Protein AF-A0A2E4V1P2-F1 (afdb_monomer)

Mean predicted aligned error: 7.77 Å

Solvent-accessible surface area (backbone atoms only — not comparable to full-atom values): 15018 Å² total; per-residue (Å²): 133,86,77,55,67,61,60,56,52,33,50,53,42,45,64,68,36,49,65,57,50,52,52,39,50,56,30,45,60,60,50,60,50,52,60,57,52,44,68,73,32,92,64,40,56,97,52,36,80,78,37,34,40,15,57,32,54,51,29,29,57,75,71,28,69,42,69,49,35,39,32,43,46,100,68,52,31,36,38,36,33,32,27,35,79,88,67,48,81,47,57,26,31,36,39,70,86,62,26,43,77,76,43,68,71,74,75,77,53,70,65,60,52,49,40,49,35,41,50,54,10,69,70,48,56,71,62,22,32,50,50,50,20,51,43,20,44,43,49,34,53,32,52,53,38,48,51,53,52,51,22,62,73,48,76,32,73,93,34,60,82,54,88,79,76,85,81,46,74,68,62,39,52,51,53,52,51,49,61,74,42,39,65,59,48,46,54,52,14,48,49,42,28,50,56,34,37,42,74,72,60,79,42,80,84,75,75,82,79,80,79,86,77,63,78,90,72,68,65,70,72,63,71,51,60,72,59,66,18,66,59,32,62,72,37,36,47,69,48,41,42,33,37,38,46,46,90,54,96,48,90,90,32,40,28,39,34,34,35,86,89,49,72,47,54,28,42,69,33,52,40,52,111

pLDDT: mean 88.68, std 8.91, range [42.56, 97.81]

Foldseek 3Di:
DPDPPLVVLLVVLCVLLVVLVVLLVVLVVVLVVVLVVLQPDPQAAPCLVPFFLLQLVVLLVVFAVFWFKWFQDPSRWTWTFGQGPVRDTAIATAHRRRRDGPGGPDDDDPVNVVSVCCNCAVVPPPVRVVVQLVSLLSLLVSLVSLQVVLCVVLVHPVCSPPDDDCDDDVVSCCSVVSSVCSVVSNVRSVVSNVVSCCVVPVDPPDDPPPDDDDLVPQDQPPFDDPSPQPVRRPHGSVFWRMWGAFPDPDQPTWIWTDGPVDIDTAGNGHRHD

Secondary structure (DSSP, 8-state):
----HHHHHHHHHHHHHHHHHHHHHHHHHHHTHHHHHHHTSTT--TTTTT-BHHHHHHHHHTT-SEEEEEEE-TTS-EEEEEE-TTS-EEEEEEPTTT--EEEE-PPPPHHHHHHHHHHHHTT-HHHHHHHHHHHHHHHHHHHHHHHHHHHHHTTSGGGTTSPPP-S-HHHHHHHHHHHHTHHHHHHHHHHHHHHHHHHTTSS--S--------GGG----S---GGG-HHHHH-BGGGEEEEEPPSSSSTT-EEEEEETTEEEEEETTT---

Radius of gyration: 26.2 Å; Cα contacts (8 Å, |Δi|>4): 376; chains: 1; bounding box: 70×36×75 Å

Structure (mmCIF, N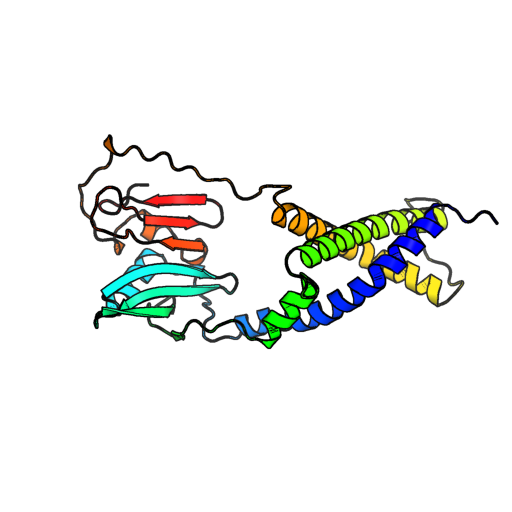/CA/C/O backbone):
data_AF-A0A2E4V1P2-F1
#
_entry.id   AF-A0A2E4V1P2-F1
#
loop_
_atom_site.group_PDB
_atom_site.id
_atom_site.type_symbol
_atom_site.label_atom_id
_atom_site.label_alt_id
_atom_site.label_comp_id
_atom_site.label_asym_id
_atom_site.label_entity_id
_atom_site.label_seq_id
_atom_site.pdbx_PDB_ins_code
_atom_site.Cartn_x
_atom_site.Cartn_y
_atom_site.Cartn_z
_atom_site.occupancy
_atom_site.B_iso_or_equiv
_atom_site.auth_seq_id
_atom_site.auth_comp_id
_atom_site.auth_asym_id
_atom_site.auth_atom_id
_atom_site.pdbx_PDB_model_num
ATOM 1 N N . MET A 1 1 ? 24.385 9.807 -40.499 1.00 42.56 1 MET A N 1
ATOM 2 C CA . MET A 1 1 ? 23.585 8.785 -39.784 1.00 42.56 1 MET A CA 1
ATOM 3 C C . MET A 1 1 ? 22.350 9.455 -39.206 1.00 42.56 1 MET A C 1
ATOM 5 O O . MET A 1 1 ? 22.491 10.238 -38.278 1.00 42.56 1 MET A O 1
ATOM 9 N N . VAL A 1 2 ? 21.158 9.200 -39.749 1.00 47.09 2 VAL A N 1
ATOM 10 C CA . VAL A 1 2 ? 19.923 9.710 -39.134 1.00 47.09 2 VAL A CA 1
ATOM 11 C C . VAL A 1 2 ? 19.640 8.835 -37.915 1.00 47.09 2 VAL A C 1
ATOM 13 O O . VAL A 1 2 ? 19.305 7.657 -38.045 1.00 47.09 2 VAL A O 1
ATOM 16 N N . LEU A 1 3 ? 19.878 9.366 -36.717 1.00 56.59 3 LEU A N 1
ATOM 17 C CA . LEU A 1 3 ? 19.525 8.694 -35.469 1.00 56.59 3 LEU A CA 1
ATOM 18 C C . LEU A 1 3 ? 18.019 8.394 -35.498 1.00 56.59 3 LEU A C 1
ATOM 20 O O . LEU A 1 3 ? 17.202 9.301 -35.606 1.00 56.59 3 LEU A O 1
ATOM 24 N N . SER A 1 4 ? 17.651 7.110 -35.437 1.00 80.44 4 SER A N 1
ATOM 25 C CA . SER A 1 4 ? 16.246 6.688 -35.378 1.00 80.44 4 SER A CA 1
ATOM 26 C C . SER A 1 4 ? 15.549 7.405 -34.222 1.00 80.44 4 SER A C 1
ATOM 28 O O . SER A 1 4 ? 16.031 7.317 -33.092 1.00 80.44 4 SER A O 1
ATOM 30 N N . ILE A 1 5 ? 14.395 8.025 -34.484 1.00 87.81 5 ILE A N 1
ATOM 31 C CA . ILE A 1 5 ? 13.597 8.788 -33.507 1.00 87.81 5 ILE A CA 1
ATOM 32 C C . ILE A 1 5 ? 13.428 8.048 -32.167 1.00 87.81 5 ILE A C 1
ATOM 34 O O . ILE A 1 5 ? 13.598 8.623 -31.100 1.00 87.81 5 ILE A O 1
ATOM 38 N N . TRP A 1 6 ? 13.267 6.722 -32.224 1.00 88.88 6 TRP A N 1
ATOM 39 C CA . TRP A 1 6 ? 13.190 5.827 -31.067 1.00 88.88 6 TRP A CA 1
ATOM 40 C C . TRP A 1 6 ? 14.400 5.877 -30.125 1.00 88.88 6 TRP A C 1
ATOM 42 O O . TRP A 1 6 ? 14.217 5.791 -28.917 1.00 88.88 6 TRP A O 1
ATOM 52 N N . ARG A 1 7 ? 15.628 6.020 -30.645 1.00 90.25 7 ARG A N 1
ATOM 53 C CA . ARG A 1 7 ? 16.842 6.126 -29.814 1.00 90.25 7 ARG A CA 1
ATOM 54 C C . ARG A 1 7 ? 16.875 7.457 -29.072 1.00 90.25 7 ARG A C 1
ATOM 56 O O . ARG A 1 7 ? 17.248 7.476 -27.908 1.00 90.25 7 ARG A O 1
ATOM 63 N N . TYR A 1 8 ? 16.462 8.539 -29.730 1.00 92.25 8 TYR A N 1
ATOM 64 C CA . TYR A 1 8 ? 16.414 9.865 -29.119 1.00 92.25 8 TYR A CA 1
ATOM 65 C C . TYR A 1 8 ? 15.324 9.944 -28.045 1.00 92.25 8 TYR A C 1
ATOM 67 O O . TYR A 1 8 ? 15.602 10.353 -26.921 1.00 92.25 8 TYR A O 1
ATOM 75 N N . CYS A 1 9 ? 14.120 9.444 -28.346 1.00 93.44 9 CYS A N 1
ATOM 76 C CA . CYS A 1 9 ? 13.045 9.332 -27.362 1.00 93.44 9 CYS A CA 1
ATOM 77 C C . CYS A 1 9 ? 13.474 8.484 -26.159 1.00 93.44 9 CYS A C 1
ATOM 79 O O . CYS A 1 9 ? 13.337 8.933 -25.027 1.00 93.44 9 CYS A O 1
ATOM 81 N N . HIS A 1 10 ? 14.040 7.294 -26.389 1.00 95.06 10 HIS A N 1
ATOM 82 C CA . HIS A 1 10 ? 14.506 6.432 -25.302 1.00 95.06 10 HIS A CA 1
ATOM 83 C C . HIS A 1 10 ? 15.567 7.125 -24.438 1.00 95.06 10 HIS A C 1
ATOM 85 O O . HIS A 1 10 ? 15.479 7.086 -23.216 1.00 95.06 10 HIS A O 1
ATOM 91 N N . LEU A 1 11 ? 16.528 7.816 -25.059 1.00 94.81 11 LEU A N 1
ATOM 92 C CA . LEU A 1 11 ? 17.568 8.554 -24.345 1.00 94.81 11 LEU A CA 1
ATOM 93 C C . LEU A 1 11 ? 16.990 9.683 -23.481 1.00 94.81 11 LEU A C 1
ATOM 95 O O . LEU A 1 11 ? 17.366 9.798 -22.319 1.00 94.81 11 LEU A O 1
ATOM 99 N N . ILE A 1 12 ? 16.064 10.491 -24.007 1.00 94.69 12 ILE A N 1
ATOM 100 C CA . ILE A 1 12 ? 15.433 11.574 -23.234 1.00 94.69 12 ILE A CA 1
ATOM 101 C C . ILE A 1 12 ? 14.631 11.011 -22.062 1.00 94.69 12 ILE A C 1
ATOM 103 O O . ILE A 1 12 ? 14.755 11.498 -20.937 1.00 94.69 12 ILE A O 1
ATOM 107 N N . LEU A 1 13 ? 13.824 9.976 -22.303 1.00 95.62 13 LEU A N 1
ATOM 108 C CA . LEU A 1 13 ? 13.039 9.327 -21.251 1.00 95.62 13 LEU A CA 1
ATOM 109 C C . LEU A 1 13 ? 13.962 8.730 -20.174 1.00 95.62 13 LEU A C 1
ATOM 111 O O . LEU A 1 13 ? 13.673 8.831 -18.982 1.00 95.62 13 LEU A O 1
ATOM 115 N N . ALA A 1 14 ? 15.105 8.162 -20.570 1.00 95.25 14 ALA A N 1
ATOM 116 C CA . ALA A 1 14 ? 16.086 7.604 -19.643 1.00 95.25 14 ALA A CA 1
ATOM 117 C C . ALA A 1 14 ? 16.767 8.695 -18.810 1.00 95.25 14 ALA A C 1
ATOM 119 O O . ALA A 1 14 ? 16.863 8.565 -17.594 1.00 95.25 14 ALA A O 1
ATOM 120 N N . LEU A 1 15 ? 17.208 9.785 -19.444 1.00 93.56 15 LEU A N 1
ATOM 121 C CA . LEU A 1 15 ? 17.860 10.902 -18.756 1.00 93.56 15 LEU A CA 1
ATOM 122 C C . LEU A 1 15 ? 16.914 11.595 -17.775 1.00 93.56 15 LEU A C 1
ATOM 124 O O . LEU A 1 15 ? 17.319 11.942 -16.671 1.00 93.56 15 LEU A O 1
ATOM 128 N N . THR A 1 16 ? 15.649 11.768 -18.160 1.00 91.81 16 THR A N 1
ATOM 129 C CA . THR A 1 16 ? 14.643 12.393 -17.292 1.00 91.81 16 THR A CA 1
ATOM 130 C C . THR A 1 16 ? 14.257 11.509 -16.111 1.00 91.81 16 THR A C 1
ATOM 132 O O . THR A 1 16 ? 14.059 12.029 -15.018 1.00 91.81 16 THR A O 1
ATOM 135 N N . SER A 1 17 ? 14.171 10.187 -16.286 1.00 92.81 17 SER A N 1
ATOM 136 C CA . SER A 1 17 ? 13.763 9.276 -15.205 1.00 92.81 17 SER A CA 1
ATOM 137 C C . SER A 1 17 ? 14.907 8.801 -14.304 1.00 92.81 17 SER A C 1
ATOM 139 O O . SER A 1 17 ? 14.654 8.531 -13.131 1.00 92.81 17 SER A O 1
ATOM 141 N N . SER A 1 18 ? 16.153 8.726 -14.785 1.00 93.81 18 SER A N 1
ATOM 142 C CA . SER A 1 18 ? 17.279 8.130 -14.040 1.00 93.81 18 SER A CA 1
ATOM 143 C C . SER A 1 18 ? 17.521 8.771 -12.672 1.00 93.81 18 SER A C 1
ATOM 145 O O . SER A 1 18 ? 17.700 8.057 -11.687 1.00 93.81 18 SER A O 1
ATOM 147 N N . PHE A 1 19 ? 17.456 10.101 -12.583 1.00 93.06 19 PHE A N 1
ATOM 148 C CA . PHE A 1 19 ? 17.627 10.827 -11.323 1.00 93.06 19 PHE A CA 1
ATOM 149 C C . PHE A 1 19 ? 16.586 10.407 -10.277 1.00 93.06 19 PHE A C 1
ATOM 151 O O . PHE A 1 19 ? 16.920 10.068 -9.141 1.00 93.06 19 PHE A O 1
ATOM 158 N N . PHE A 1 20 ? 15.315 10.364 -10.676 1.00 95.06 20 PHE A N 1
ATOM 159 C CA . PHE A 1 20 ? 14.229 9.971 -9.785 1.00 95.06 20 PHE A CA 1
ATOM 160 C C . PHE A 1 20 ? 14.277 8.483 -9.438 1.00 95.06 20 PHE A C 1
ATOM 162 O O . PHE A 1 20 ? 13.965 8.125 -8.306 1.00 95.06 20 PHE A O 1
ATOM 169 N N . LEU A 1 21 ? 14.706 7.623 -10.368 1.00 93.06 21 LEU A N 1
ATOM 170 C CA . LEU A 1 21 ? 14.893 6.194 -10.114 1.00 93.06 21 LEU A CA 1
ATOM 171 C C . LEU A 1 21 ? 15.946 5.931 -9.037 1.00 93.06 21 LEU A C 1
ATOM 173 O O . LEU A 1 21 ? 15.738 5.052 -8.208 1.00 93.06 21 LEU A O 1
ATOM 177 N N . ILE A 1 22 ? 17.042 6.696 -9.018 1.00 95.38 22 ILE A N 1
ATOM 178 C CA . ILE A 1 22 ? 18.079 6.580 -7.981 1.00 95.38 22 ILE A CA 1
ATOM 179 C C . ILE A 1 22 ? 17.511 6.960 -6.610 1.00 95.38 22 ILE A C 1
ATOM 181 O O . ILE A 1 22 ? 17.705 6.244 -5.630 1.00 95.38 22 ILE A O 1
ATOM 185 N N . ILE A 1 23 ? 16.761 8.061 -6.527 1.00 95.81 23 ILE A N 1
ATOM 186 C CA . ILE A 1 23 ? 16.116 8.465 -5.270 1.00 95.81 23 ILE A CA 1
ATOM 187 C C . ILE A 1 23 ? 15.110 7.399 -4.828 1.00 95.81 23 ILE A C 1
ATOM 189 O O . ILE A 1 23 ? 15.106 6.992 -3.664 1.00 95.81 23 ILE A O 1
ATOM 193 N N . ALA A 1 24 ? 14.264 6.930 -5.746 1.00 94.38 24 ALA A N 1
ATOM 194 C CA . ALA A 1 24 ? 13.241 5.932 -5.464 1.00 94.38 24 ALA A CA 1
ATOM 195 C C . ALA A 1 24 ? 13.849 4.594 -5.022 1.00 94.38 24 ALA A C 1
ATOM 197 O O . ALA A 1 24 ? 13.323 3.983 -4.095 1.00 94.38 24 ALA A O 1
ATOM 198 N N . SER A 1 25 ? 14.965 4.159 -5.616 1.00 94.94 25 SER A N 1
ATOM 199 C CA . SER A 1 25 ? 15.631 2.905 -5.251 1.00 94.94 25 SER A CA 1
ATOM 200 C C . SER A 1 25 ? 16.291 2.982 -3.875 1.00 94.94 25 SER A C 1
ATOM 202 O O . SER A 1 25 ? 16.062 2.100 -3.052 1.00 94.94 25 SER A O 1
ATOM 204 N N . ILE A 1 26 ? 17.027 4.060 -3.575 1.00 97.31 26 ILE A N 1
ATOM 205 C CA . ILE A 1 26 ? 17.670 4.255 -2.264 1.00 97.31 26 ILE A CA 1
ATOM 206 C C . ILE A 1 26 ? 16.611 4.345 -1.164 1.00 97.31 26 ILE A C 1
ATOM 208 O O . ILE A 1 26 ? 16.691 3.663 -0.145 1.00 97.31 26 ILE A O 1
ATOM 212 N N . THR A 1 27 ? 15.586 5.172 -1.372 1.00 97.19 27 THR A N 1
ATOM 213 C CA . THR A 1 27 ? 14.516 5.334 -0.380 1.00 97.19 27 THR A CA 1
ATOM 214 C C . THR A 1 27 ? 13.656 4.078 -0.253 1.00 97.19 27 THR A C 1
ATOM 216 O O . THR A 1 27 ? 13.250 3.741 0.854 1.00 97.19 27 THR A O 1
ATOM 219 N N . GLY A 1 28 ? 13.418 3.353 -1.350 1.00 94.69 28 GLY A N 1
ATOM 220 C CA . GLY A 1 28 ? 12.702 2.078 -1.352 1.00 94.69 28 GLY A CA 1
ATOM 221 C C . GLY A 1 28 ? 13.445 0.989 -0.579 1.00 94.69 28 GLY A C 1
ATOM 222 O O . GLY A 1 28 ? 12.825 0.290 0.216 1.00 94.69 28 GLY A O 1
ATOM 223 N N . LEU A 1 29 ? 14.771 0.909 -0.734 1.00 96.00 29 LEU A N 1
ATOM 224 C CA . LEU A 1 29 ? 15.633 0.009 0.039 1.00 96.00 29 LEU A CA 1
ATOM 225 C C . LEU A 1 29 ? 15.568 0.313 1.538 1.00 96.00 29 LEU A C 1
ATOM 227 O O . LEU A 1 29 ? 15.494 -0.596 2.355 1.00 96.00 29 LEU A O 1
ATOM 231 N N . VAL A 1 30 ? 15.560 1.588 1.929 1.00 96.06 30 VAL A N 1
ATOM 232 C CA . VAL A 1 30 ? 15.388 1.949 3.346 1.00 96.06 30 VAL A CA 1
ATOM 233 C C . VAL A 1 30 ? 13.993 1.550 3.840 1.00 96.06 30 VAL A C 1
ATOM 235 O O . VAL A 1 30 ? 13.849 1.016 4.938 1.00 96.06 30 VAL A O 1
ATOM 238 N N . LEU A 1 31 ? 12.953 1.774 3.033 1.00 94.56 31 LEU A N 1
ATOM 239 C CA . LEU A 1 31 ? 11.572 1.471 3.409 1.00 94.56 31 LEU A CA 1
ATOM 240 C C . LEU A 1 31 ? 11.270 -0.027 3.480 1.00 94.56 31 LEU A C 1
ATOM 242 O O . LEU A 1 31 ? 10.382 -0.400 4.245 1.00 94.56 31 LEU A O 1
ATOM 246 N N . SER A 1 32 ? 12.006 -0.886 2.768 1.00 94.00 32 SER A N 1
ATOM 247 C CA . SER A 1 32 ? 11.807 -2.340 2.847 1.00 94.00 32 SER A CA 1
ATOM 248 C C . SER A 1 32 ? 12.126 -2.923 4.226 1.00 94.00 32 SER A C 1
ATOM 250 O O . SER A 1 32 ? 11.657 -4.010 4.541 1.00 94.00 32 SER A O 1
ATOM 252 N N . PHE A 1 33 ? 12.858 -2.199 5.080 1.00 93.31 33 PHE A N 1
ATOM 253 C CA . PHE A 1 33 ? 13.080 -2.600 6.473 1.00 93.31 33 PHE A CA 1
ATOM 254 C C . PHE A 1 33 ? 11.879 -2.332 7.390 1.00 93.31 33 PHE A C 1
ATOM 256 O O . PHE A 1 33 ? 11.779 -2.953 8.445 1.00 93.31 33 PHE A O 1
ATOM 263 N N . SER A 1 34 ? 10.961 -1.430 7.020 1.00 90.38 34 SER A N 1
ATOM 264 C CA . SER A 1 34 ? 9.805 -1.106 7.869 1.00 90.38 34 SER A CA 1
ATOM 265 C C . SER A 1 34 ? 8.843 -2.291 8.026 1.00 90.38 34 SER A C 1
ATOM 267 O O . SER A 1 34 ? 8.503 -2.577 9.171 1.00 90.38 34 SER A O 1
ATOM 269 N N . PRO A 1 35 ? 8.431 -3.007 6.957 1.00 88.62 35 PRO A N 1
ATOM 270 C CA . PRO A 1 35 ? 7.603 -4.204 7.105 1.00 88.62 35 PRO A CA 1
ATOM 271 C C . PRO A 1 35 ? 8.288 -5.293 7.933 1.00 88.62 35 PRO A C 1
ATOM 273 O O . PRO A 1 35 ? 7.665 -5.854 8.819 1.00 88.62 35 PRO A O 1
ATOM 276 N N . ILE A 1 36 ? 9.592 -5.520 7.722 1.00 90.12 36 ILE A N 1
ATOM 277 C CA . ILE A 1 36 ? 10.371 -6.512 8.486 1.00 90.12 36 ILE A CA 1
ATOM 278 C C . ILE A 1 36 ? 10.343 -6.185 9.984 1.00 90.12 36 ILE A C 1
ATOM 280 O O . ILE A 1 36 ? 10.139 -7.069 10.808 1.00 90.12 36 ILE A O 1
ATOM 284 N N . LYS A 1 37 ? 10.526 -4.909 10.347 1.00 89.81 37 LYS A N 1
ATOM 285 C CA . LYS A 1 37 ? 10.437 -4.472 11.745 1.00 89.81 37 LYS A CA 1
ATOM 286 C C . LYS A 1 37 ? 9.041 -4.726 12.326 1.00 89.81 37 LYS A C 1
ATOM 288 O O . LYS A 1 37 ? 8.943 -5.144 13.472 1.00 89.81 37 LYS A O 1
ATOM 293 N N . ASN A 1 38 ? 7.992 -4.424 11.564 1.00 88.06 38 ASN A N 1
ATOM 294 C CA . ASN A 1 38 ? 6.615 -4.555 12.034 1.00 88.06 38 ASN A CA 1
ATOM 295 C C . ASN A 1 38 ? 6.216 -6.025 12.214 1.00 88.06 38 ASN A C 1
ATOM 297 O O . ASN A 1 38 ? 5.581 -6.344 13.209 1.00 88.06 38 ASN A O 1
ATOM 301 N N . GLU A 1 39 ? 6.663 -6.910 11.324 1.00 86.56 39 GLU A N 1
ATOM 302 C CA . GLU A 1 39 ? 6.432 -8.356 11.429 1.00 86.56 39 GLU A CA 1
ATOM 303 C C . GLU A 1 39 ? 7.104 -8.969 12.665 1.00 86.56 39 GLU A C 1
ATOM 305 O O . GLU A 1 39 ? 6.572 -9.866 13.308 1.00 86.56 39 GLU A O 1
ATOM 310 N N . LEU A 1 40 ? 8.286 -8.462 13.026 1.00 88.25 40 LEU A N 1
ATOM 311 C CA . LEU A 1 40 ? 9.028 -8.887 14.216 1.00 88.25 40 LEU A CA 1
ATOM 312 C C . LEU A 1 40 ? 8.549 -8.203 15.506 1.00 88.25 40 LEU A C 1
ATOM 314 O O . LEU A 1 40 ? 9.146 -8.409 16.560 1.00 88.25 40 LEU A O 1
ATOM 318 N N . SER A 1 41 ? 7.537 -7.337 15.428 1.00 85.94 41 SER A N 1
ATOM 319 C CA . SER A 1 41 ? 7.019 -6.622 16.589 1.00 85.94 41 SER A CA 1
ATOM 320 C C . SER A 1 41 ? 6.121 -7.521 17.430 1.00 85.94 41 SER A C 1
ATOM 322 O O . SER A 1 41 ? 5.283 -8.243 16.897 1.00 85.94 41 SER A O 1
ATOM 324 N N . ASP A 1 42 ? 6.195 -7.366 18.753 1.00 84.38 42 ASP A N 1
ATOM 325 C CA . ASP A 1 42 ? 5.291 -8.030 19.703 1.00 84.38 42 ASP A CA 1
ATOM 326 C C . ASP A 1 42 ? 3.807 -7.640 19.517 1.00 84.38 42 ASP A C 1
ATOM 328 O O . ASP A 1 42 ? 2.918 -8.270 20.091 1.00 84.38 42 ASP A O 1
ATOM 332 N N . TYR A 1 43 ? 3.524 -6.599 18.722 1.00 84.00 43 TYR A N 1
ATOM 333 C CA . TYR A 1 43 ? 2.167 -6.177 18.365 1.00 84.00 43 TYR A CA 1
ATOM 334 C C . TYR A 1 43 ? 1.552 -6.989 17.217 1.00 84.00 43 TYR A C 1
ATOM 336 O O . TYR A 1 43 ? 0.336 -6.926 17.018 1.00 84.00 43 TYR A O 1
ATOM 344 N N . HIS A 1 44 ? 2.363 -7.734 16.458 1.00 81.75 44 HIS A N 1
ATOM 345 C CA . HIS A 1 44 ? 1.881 -8.564 15.360 1.00 81.75 44 HIS A CA 1
ATOM 346 C C . HIS A 1 44 ? 1.107 -9.776 15.895 1.00 81.75 44 HIS A C 1
ATOM 348 O O . HIS A 1 44 ? 1.501 -10.406 16.879 1.00 81.75 44 HIS A O 1
ATOM 354 N N . SER A 1 45 ? -0.024 -10.106 15.266 1.00 78.62 45 SER A N 1
ATOM 355 C CA . SER A 1 45 ? -0.907 -11.168 15.746 1.00 78.62 45 SER A CA 1
ATOM 356 C C . SER A 1 45 ? -0.952 -12.350 14.779 1.00 78.62 45 SER A C 1
ATOM 358 O O . SER A 1 45 ? -1.656 -12.331 13.778 1.00 78.62 45 SER A O 1
ATOM 360 N N . ASN A 1 46 ? -0.280 -13.445 15.137 1.00 72.50 46 ASN A N 1
ATOM 361 C CA . ASN A 1 46 ? -0.158 -14.633 14.277 1.00 72.50 46 ASN A CA 1
ATOM 362 C C . ASN A 1 46 ? -1.462 -15.449 14.106 1.00 72.50 46 ASN A C 1
ATOM 364 O O . ASN A 1 46 ? -1.464 -16.452 13.397 1.00 72.50 46 ASN A O 1
ATOM 368 N N . GLN A 1 47 ? -2.559 -15.080 14.781 1.00 80.31 47 GLN A N 1
ATOM 369 C CA . GLN A 1 47 ? -3.774 -15.908 14.909 1.00 80.31 47 GLN A CA 1
ATOM 370 C C . GLN A 1 47 ? -5.072 -15.181 14.526 1.00 80.31 47 GLN A C 1
ATOM 372 O O . GLN A 1 47 ? -6.171 -15.604 14.888 1.00 80.31 47 GLN A O 1
ATOM 377 N N . LEU A 1 48 ? -4.987 -14.100 13.746 1.00 84.38 48 LEU A N 1
ATOM 378 C CA . LEU A 1 48 ? -6.161 -13.315 13.331 1.00 84.38 48 LEU A CA 1
ATOM 379 C C . LEU A 1 48 ? -7.220 -14.120 12.561 1.00 84.38 48 LEU A C 1
ATOM 381 O O . LEU A 1 48 ? -8.393 -13.747 12.550 1.00 84.38 48 LEU A O 1
ATOM 385 N N . SER A 1 49 ? -6.814 -15.210 11.908 1.00 84.38 49 SER A N 1
ATOM 386 C CA . SER A 1 49 ? -7.691 -16.097 11.134 1.00 84.38 49 SER A CA 1
ATOM 387 C C . SER A 1 49 ? -8.394 -17.167 11.981 1.00 84.38 49 SER A C 1
ATOM 389 O O . SER A 1 49 ? -9.292 -17.853 11.481 1.00 84.38 49 SER A O 1
ATOM 391 N N . GLU A 1 50 ? -8.013 -17.308 13.250 1.00 87.62 50 GLU A N 1
ATOM 392 C CA . GLU A 1 50 ? -8.578 -18.279 14.195 1.00 87.62 50 GLU A CA 1
ATOM 393 C C . GLU A 1 50 ? -9.568 -17.622 15.164 1.00 87.62 50 GLU A C 1
ATOM 395 O O . GLU A 1 50 ? -10.445 -18.294 15.705 1.00 87.62 50 GLU A O 1
ATOM 400 N N . VAL A 1 51 ? -9.465 -16.304 15.356 1.00 91.00 51 VAL A N 1
ATOM 401 C CA . VAL A 1 51 ? -10.281 -15.559 16.317 1.00 91.00 51 VAL A CA 1
ATOM 402 C C . VAL A 1 51 ? -11.461 -14.867 15.632 1.00 91.00 51 VAL A C 1
ATOM 404 O O . VAL A 1 51 ? -11.310 -14.149 14.639 1.00 91.00 51 VAL A O 1
ATOM 407 N N . PHE A 1 52 ? -12.648 -15.054 16.207 1.00 93.50 52 PHE A N 1
ATOM 408 C CA . PHE A 1 52 ? -13.874 -14.374 15.795 1.00 93.50 52 PHE A CA 1
ATOM 409 C C . PHE A 1 52 ? -14.012 -12.998 16.447 1.00 93.50 52 PHE A C 1
ATOM 411 O O . PHE A 1 52 ? -13.612 -12.789 17.597 1.00 93.50 52 PHE A O 1
ATOM 418 N N . LEU A 1 53 ? -14.649 -12.073 15.730 1.00 92.81 53 LEU A N 1
ATOM 419 C CA . LEU A 1 53 ? -14.895 -10.711 16.197 1.00 92.81 53 LEU A CA 1
ATOM 420 C C . LEU A 1 53 ? -15.667 -10.695 17.525 1.00 92.81 53 LEU A C 1
ATOM 422 O O . LEU A 1 53 ? -15.324 -9.928 18.421 1.00 92.81 53 LEU A O 1
ATOM 426 N N . SER A 1 54 ? -16.655 -11.579 17.693 1.00 92.44 54 SER A N 1
ATOM 427 C CA . SER A 1 54 ? -17.418 -11.700 18.942 1.00 92.44 54 SER A CA 1
ATOM 428 C C . SER A 1 54 ? -16.531 -11.957 20.163 1.00 92.44 54 SER A C 1
ATOM 430 O O . SER A 1 54 ? -16.739 -11.348 21.210 1.00 92.44 54 SER A O 1
ATOM 432 N N . SER A 1 55 ? -15.534 -12.837 20.029 1.00 91.81 55 SER A N 1
ATOM 433 C CA . SER A 1 55 ? -14.632 -13.212 21.122 1.00 91.81 55 SER A CA 1
ATOM 434 C C . SER A 1 55 ? -13.691 -12.070 21.489 1.00 91.81 55 SER A C 1
ATOM 436 O O . SER A 1 55 ? -13.473 -11.812 22.671 1.00 91.81 55 SER A O 1
ATOM 438 N N . LEU A 1 56 ? -13.178 -11.347 20.488 1.00 92.44 56 LEU A N 1
ATOM 439 C CA . LEU A 1 56 ? -12.360 -10.158 20.720 1.00 92.44 56 LEU A CA 1
ATOM 440 C C . LEU A 1 56 ? -13.152 -9.080 21.467 1.00 92.44 56 LEU A C 1
ATOM 442 O O . LEU A 1 56 ? -12.675 -8.567 22.476 1.00 92.44 56 LEU A O 1
ATOM 446 N N . ILE A 1 57 ? -14.363 -8.767 20.996 1.00 93.06 57 ILE A N 1
ATOM 447 C CA . ILE A 1 57 ? -15.241 -7.767 21.618 1.00 93.06 57 ILE A CA 1
ATOM 448 C C . ILE A 1 57 ? -15.515 -8.137 23.079 1.00 93.06 57 ILE A C 1
ATOM 450 O O . ILE A 1 57 ? -15.341 -7.305 23.967 1.00 93.06 57 ILE A O 1
ATOM 454 N N . GLU A 1 58 ? -15.880 -9.394 23.345 1.00 92.12 58 GLU A N 1
ATOM 455 C CA . GLU A 1 58 ? -16.122 -9.873 24.709 1.00 92.12 58 GLU A CA 1
ATOM 456 C C . GLU A 1 58 ? -14.886 -9.717 25.604 1.00 92.12 58 GLU A C 1
ATOM 458 O O . GLU A 1 58 ? -14.994 -9.313 26.761 1.00 92.12 5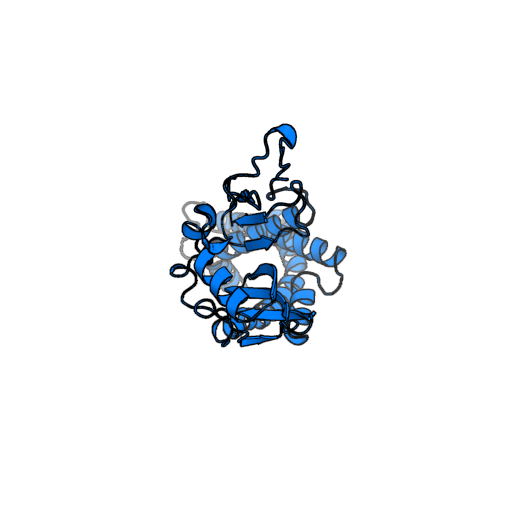8 GLU A O 1
ATOM 463 N N . ASN A 1 59 ? -13.702 -10.024 25.076 1.00 92.19 59 ASN A N 1
ATOM 464 C CA . ASN A 1 59 ? -12.465 -9.954 25.838 1.00 92.19 59 ASN A CA 1
ATOM 465 C C . ASN A 1 59 ? -11.999 -8.517 26.097 1.00 92.19 59 ASN A C 1
ATOM 467 O O . ASN A 1 59 ? -11.456 -8.252 27.166 1.00 92.19 59 ASN A O 1
ATOM 471 N N . ILE A 1 60 ? -12.259 -7.581 25.182 1.00 92.50 60 ILE A N 1
ATOM 472 C CA . ILE A 1 60 ? -11.993 -6.156 25.412 1.00 92.50 60 ILE A CA 1
ATOM 473 C C . ILE A 1 60 ? -12.933 -5.610 26.497 1.00 92.50 60 ILE A C 1
ATOM 475 O O . ILE A 1 60 ? -12.462 -4.962 27.427 1.00 92.50 60 ILE A O 1
ATOM 479 N N . TYR A 1 61 ? -14.229 -5.945 26.462 1.00 91.69 61 TYR A N 1
ATOM 480 C CA . TYR A 1 61 ? -15.190 -5.522 27.494 1.00 91.69 61 TYR A CA 1
ATOM 481 C C . TYR A 1 61 ? -14.894 -6.067 28.903 1.00 91.69 61 TYR A C 1
ATOM 483 O O . TYR A 1 61 ? -15.421 -5.552 29.886 1.00 91.69 61 TYR A O 1
ATOM 491 N N . LYS A 1 62 ? -14.053 -7.102 29.039 1.00 91.06 62 LYS A N 1
ATOM 492 C CA . LYS A 1 62 ? -13.561 -7.549 30.357 1.00 91.06 62 LYS A CA 1
ATOM 493 C C . LYS A 1 62 ? -12.561 -6.563 30.969 1.00 91.06 62 LYS A C 1
ATOM 495 O O . LYS A 1 62 ? -12.406 -6.551 32.188 1.00 91.06 62 LYS A O 1
ATOM 500 N N . ASN A 1 63 ? -11.884 -5.768 30.142 1.00 88.00 63 ASN A N 1
ATOM 501 C CA . ASN A 1 63 ? -10.833 -4.840 30.561 1.00 88.00 63 ASN A CA 1
ATOM 502 C C . ASN A 1 63 ? -11.298 -3.374 30.513 1.00 88.00 63 ASN A C 1
ATOM 504 O O . ASN A 1 63 ? -10.906 -2.588 31.375 1.00 88.00 63 ASN A O 1
ATOM 508 N N . ASP A 1 64 ? -12.153 -3.030 29.549 1.00 90.56 64 ASP A N 1
ATOM 509 C CA . ASP A 1 64 ? -12.633 -1.672 29.295 1.00 90.56 64 ASP A CA 1
ATOM 510 C C . ASP A 1 64 ? -14.147 -1.549 29.464 1.00 90.56 64 ASP A C 1
ATOM 512 O O . ASP A 1 64 ? -14.904 -2.492 29.232 1.00 90.56 64 ASP A O 1
ATOM 516 N N . LYS A 1 65 ? -14.597 -0.340 29.809 1.00 91.19 65 LYS A N 1
ATOM 517 C CA . LYS A 1 65 ? -16.015 -0.043 30.014 1.00 91.19 65 LYS A CA 1
ATOM 518 C C . LYS A 1 65 ? -16.769 0.045 28.693 1.00 91.19 65 LYS A C 1
ATOM 520 O O . LYS A 1 65 ? -17.901 -0.423 28.591 1.00 91.19 65 LYS A O 1
ATOM 525 N N . GLU A 1 66 ? -16.157 0.681 27.699 1.00 91.19 66 GLU A N 1
ATOM 526 C CA . GLU A 1 66 ? -16.818 0.991 26.435 1.00 91.19 66 GLU A CA 1
ATOM 527 C C . GLU A 1 66 ? -15.830 0.958 25.271 1.00 91.19 66 GLU A C 1
ATOM 529 O O . GLU A 1 66 ? -14.713 1.456 25.385 1.00 91.19 66 GLU A O 1
ATOM 534 N N . ILE A 1 67 ? -16.241 0.385 24.142 1.00 92.69 67 ILE A N 1
ATOM 535 C CA . ILE A 1 67 ? -15.433 0.305 22.922 1.00 92.69 67 ILE A CA 1
ATOM 536 C C . ILE A 1 67 ? -16.000 1.309 21.927 1.00 92.69 67 ILE A C 1
ATOM 538 O O . ILE A 1 67 ? -17.203 1.331 21.693 1.00 92.69 67 ILE A O 1
ATOM 542 N N . ILE A 1 68 ? -15.137 2.134 21.339 1.00 93.75 68 ILE A N 1
ATOM 543 C CA . ILE A 1 68 ? -15.527 3.141 20.346 1.00 93.75 68 ILE A CA 1
ATOM 544 C C . ILE A 1 68 ? -15.215 2.631 18.938 1.00 93.75 68 ILE A C 1
ATOM 546 O O . ILE A 1 68 ? -16.022 2.760 18.017 1.00 93.75 68 ILE A O 1
ATOM 550 N N . GLU A 1 69 ? -14.017 2.082 18.752 1.00 95.31 69 GLU A N 1
ATOM 551 C CA . GLU A 1 69 ? -13.542 1.628 17.448 1.00 95.31 69 GLU A CA 1
ATOM 552 C C . GLU A 1 69 ? -12.520 0.503 17.616 1.00 95.31 69 GLU A C 1
ATOM 554 O O . GLU A 1 69 ? -11.638 0.576 18.473 1.00 95.31 69 GLU A O 1
ATOM 559 N N . ILE A 1 70 ? -12.628 -0.519 16.771 1.00 95.00 70 ILE A N 1
ATOM 560 C CA . ILE A 1 70 ? -11.603 -1.545 16.572 1.00 95.00 70 ILE A CA 1
ATOM 561 C C . ILE A 1 70 ? -11.149 -1.435 15.124 1.00 95.00 70 ILE A C 1
ATOM 563 O O . ILE A 1 70 ? -11.979 -1.419 14.221 1.00 95.00 70 ILE A O 1
ATOM 567 N N . LYS A 1 71 ? -9.846 -1.381 14.876 1.00 95.00 71 LYS A N 1
ATOM 568 C CA . LYS A 1 71 ? -9.284 -1.277 13.532 1.00 95.00 71 LYS A CA 1
ATOM 569 C C . LYS A 1 71 ? -8.140 -2.262 13.360 1.00 95.00 71 LYS A C 1
ATOM 571 O O . LYS A 1 71 ? -7.283 -2.356 14.230 1.00 95.00 71 LYS A O 1
ATOM 576 N N . LEU A 1 72 ? -8.107 -2.959 12.230 1.00 92.94 72 LEU A N 1
ATOM 577 C CA . LEU A 1 72 ? -6.958 -3.760 11.827 1.00 92.94 72 LEU A CA 1
ATOM 578 C C . LEU A 1 72 ? -6.125 -2.938 10.838 1.00 92.94 72 LEU A C 1
ATOM 580 O O . LEU A 1 72 ? -6.621 -2.531 9.787 1.00 92.94 72 LEU A O 1
ATOM 584 N N . ASP A 1 73 ? -4.881 -2.630 11.198 1.00 88.50 73 ASP A N 1
ATOM 585 C CA . ASP A 1 73 ? -3.980 -1.873 10.321 1.00 88.50 73 ASP A CA 1
ATOM 586 C C . ASP A 1 73 ? -3.314 -2.766 9.254 1.00 88.50 73 ASP A C 1
ATOM 588 O O . ASP A 1 73 ? -3.342 -3.990 9.346 1.00 88.50 73 ASP A O 1
ATOM 592 N N . GLU A 1 74 ? -2.654 -2.155 8.262 1.00 84.19 74 GLU A N 1
ATOM 593 C CA . GLU A 1 74 ? -1.900 -2.843 7.196 1.00 84.19 74 GLU A CA 1
ATOM 594 C C . GLU A 1 74 ? -0.802 -3.781 7.735 1.00 84.19 74 GLU A C 1
ATOM 596 O O . GLU A 1 74 ? -0.376 -4.692 7.032 1.00 84.19 74 GLU A O 1
ATOM 601 N N . ASN A 1 75 ? -0.346 -3.555 8.972 1.00 86.56 75 ASN A N 1
ATOM 602 C CA . ASN A 1 75 ? 0.653 -4.372 9.672 1.00 86.56 75 ASN A CA 1
ATOM 603 C C . ASN A 1 75 ? 0.032 -5.493 10.525 1.00 86.56 75 ASN A C 1
ATOM 605 O O . ASN A 1 75 ? 0.721 -6.087 11.351 1.00 86.56 75 ASN A O 1
ATOM 609 N N . GLU A 1 76 ? -1.274 -5.731 10.380 1.00 89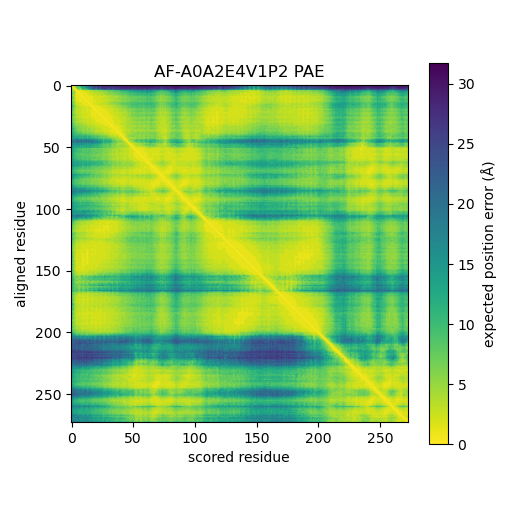.06 76 GLU A N 1
ATOM 610 C CA . GLU A 1 76 ? -2.028 -6.727 11.149 1.00 89.06 76 GLU A CA 1
ATOM 611 C C . GLU A 1 76 ? -2.055 -6.452 12.666 1.00 89.06 76 GLU A C 1
ATOM 613 O O . GLU A 1 76 ? -2.247 -7.343 13.493 1.00 89.06 76 GLU A O 1
ATOM 618 N N . PHE A 1 77 ? -1.911 -5.180 13.044 1.00 91.62 77 PHE A N 1
ATOM 619 C CA . PHE A 1 77 ? -2.052 -4.726 14.425 1.00 91.62 77 PHE A CA 1
ATOM 620 C C . PHE A 1 77 ? -3.508 -4.358 14.712 1.00 91.62 77 PHE A C 1
ATOM 622 O O . PHE A 1 77 ? -4.104 -3.558 13.984 1.00 91.62 77 PHE A O 1
ATOM 629 N N . ILE A 1 78 ? -4.067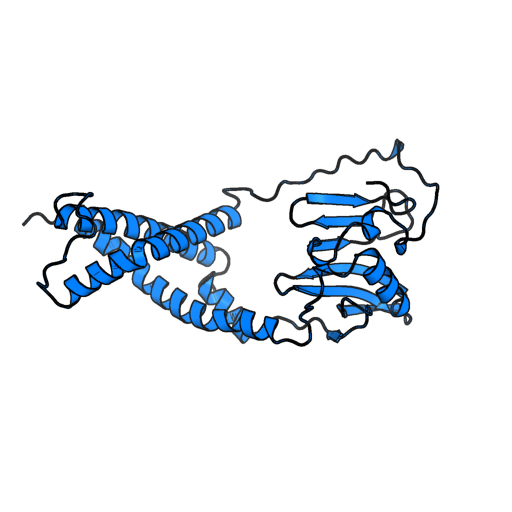 -4.899 15.797 1.00 93.62 78 ILE A N 1
ATOM 630 C CA . ILE A 1 78 ? -5.417 -4.561 16.262 1.00 93.62 78 ILE A CA 1
ATOM 631 C C . ILE A 1 78 ? -5.331 -3.286 17.098 1.00 93.62 78 ILE A C 1
ATOM 633 O O . ILE A 1 78 ? -4.873 -3.311 18.235 1.00 93.62 78 ILE A O 1
ATOM 637 N N . GLN A 1 79 ? -5.778 -2.169 16.543 1.00 94.56 79 GLN A N 1
ATOM 638 C CA . GLN A 1 79 ? -5.906 -0.892 17.234 1.00 94.56 79 GLN A CA 1
ATOM 639 C C . GLN A 1 79 ? -7.291 -0.799 17.869 1.00 94.56 79 GLN A C 1
ATOM 641 O O . GLN A 1 79 ? -8.302 -0.949 17.185 1.00 94.56 79 GLN A O 1
ATOM 646 N N . VAL A 1 80 ? -7.345 -0.527 19.168 1.00 94.94 80 VAL A N 1
ATOM 647 C CA . VAL A 1 80 ? -8.593 -0.346 19.911 1.00 94.94 80 VAL A CA 1
ATOM 648 C C . VAL A 1 80 ? -8.620 1.059 20.480 1.00 94.94 80 VAL A C 1
ATOM 650 O O . VAL A 1 80 ? -7.670 1.493 21.133 1.00 94.94 80 VAL A O 1
ATOM 653 N N . ARG A 1 81 ? -9.725 1.765 20.242 1.00 95.38 81 ARG A N 1
ATOM 654 C CA . ARG A 1 81 ? -10.067 2.999 20.942 1.00 95.38 81 ARG A CA 1
ATOM 655 C C . ARG A 1 81 ? -11.236 2.718 21.870 1.00 95.38 81 ARG A C 1
ATOM 657 O O . ARG A 1 81 ? -12.313 2.340 21.409 1.00 95.38 81 ARG A O 1
ATOM 664 N N . SER A 1 82 ? -11.026 2.923 23.160 1.00 93.81 82 SER A N 1
ATOM 665 C CA . SER A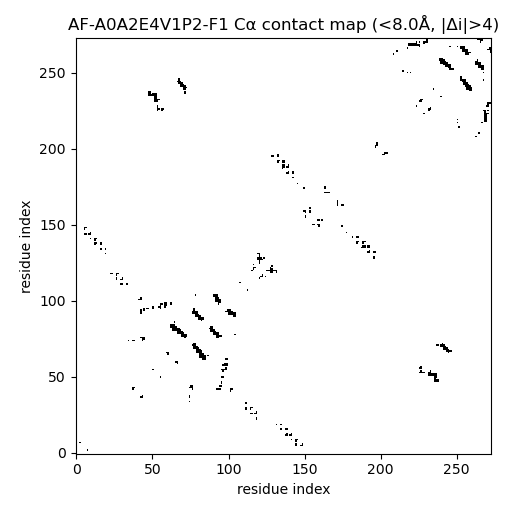 1 82 ? -11.986 2.582 24.209 1.00 93.81 82 SER A CA 1
ATOM 666 C C . SER A 1 82 ? -11.971 3.608 25.340 1.00 93.81 82 SER A C 1
ATOM 668 O O . SER A 1 82 ? -11.116 4.498 25.399 1.00 93.81 82 SER A O 1
ATOM 670 N N . ILE A 1 83 ? -12.961 3.497 26.220 1.00 92.94 83 ILE A N 1
ATOM 671 C CA . ILE A 1 83 ? -13.063 4.237 27.473 1.00 92.94 83 ILE A CA 1
ATOM 672 C C . ILE A 1 83 ? -12.747 3.261 28.605 1.00 92.94 83 ILE A C 1
ATOM 674 O O . ILE A 1 83 ? -13.382 2.209 28.733 1.00 92.94 83 ILE A O 1
ATOM 678 N N . SER A 1 84 ? -11.759 3.612 29.427 1.00 91.06 84 SER A N 1
ATOM 679 C CA . SER A 1 84 ? -11.363 2.809 30.581 1.00 91.06 84 SER A CA 1
ATOM 680 C C . SER A 1 84 ? -12.466 2.774 31.643 1.00 91.06 84 SER A C 1
ATOM 682 O O . SER A 1 84 ? -13.387 3.595 31.657 1.00 91.06 84 SER A O 1
ATOM 684 N N . ASN A 1 85 ? -12.339 1.868 32.612 1.00 89.56 85 ASN A N 1
ATOM 685 C CA . ASN A 1 85 ? -13.233 1.840 33.777 1.00 89.56 85 ASN A CA 1
ATOM 686 C C . ASN A 1 85 ? -13.178 3.129 34.621 1.00 89.56 85 ASN A C 1
ATOM 688 O O . ASN A 1 85 ? -14.134 3.435 35.329 1.00 89.56 85 ASN A O 1
ATOM 692 N N . GLU A 1 86 ? -12.095 3.898 34.505 1.00 88.88 86 GLU A N 1
ATOM 693 C CA . GLU A 1 86 ? -11.900 5.197 35.165 1.00 88.88 86 GLU A CA 1
ATOM 694 C C . GLU A 1 86 ? -12.549 6.355 34.384 1.00 88.88 86 GLU A C 1
ATOM 696 O O . GLU A 1 86 ? -12.672 7.456 34.911 1.00 88.88 86 GLU A O 1
ATOM 701 N N . GLY A 1 87 ? -13.017 6.109 33.153 1.00 89.00 87 GLY A N 1
ATOM 702 C CA . GLY A 1 87 ? -13.639 7.113 32.285 1.00 89.00 87 GLY A CA 1
ATOM 703 C C . GLY A 1 87 ? -12.679 7.797 31.307 1.00 89.00 87 GLY A C 1
ATOM 704 O O . GLY A 1 87 ? -13.109 8.670 30.554 1.00 89.00 87 GLY A O 1
ATOM 705 N N . ASP A 1 88 ? -11.410 7.390 31.272 1.00 91.31 88 ASP A N 1
ATOM 706 C CA . ASP A 1 88 ? -10.408 7.971 30.379 1.00 91.31 88 ASP A CA 1
ATOM 707 C C . ASP A 1 88 ? -10.462 7.352 28.983 1.00 91.31 88 ASP A C 1
ATOM 709 O O . ASP A 1 88 ? -10.540 6.131 28.825 1.00 91.31 88 ASP A O 1
ATOM 713 N N . MET A 1 89 ? -10.335 8.191 27.954 1.00 91.44 89 MET A N 1
ATOM 714 C CA . MET A 1 89 ? -10.182 7.727 26.576 1.00 91.44 89 MET A CA 1
ATOM 715 C C . MET A 1 89 ? -8.768 7.178 26.359 1.00 91.44 89 MET A C 1
ATOM 717 O O . MET A 1 89 ? -7.784 7.893 26.548 1.00 91.44 89 MET A O 1
ATOM 721 N N . LYS A 1 90 ? -8.665 5.921 25.918 1.00 92.38 90 LYS A N 1
ATOM 722 C CA . LYS A 1 90 ? -7.391 5.241 25.647 1.00 92.38 90 LYS A CA 1
ATOM 723 C C . LYS A 1 90 ? -7.361 4.716 24.212 1.00 92.38 90 LYS A C 1
ATOM 725 O O . LYS A 1 90 ? -8.390 4.465 23.582 1.00 92.38 90 LYS A O 1
ATOM 730 N N . SER A 1 91 ? -6.162 4.619 23.649 1.00 93.94 91 SER A N 1
ATOM 731 C CA . SER A 1 91 ? -5.931 4.056 22.318 1.00 93.94 91 SER A CA 1
ATOM 732 C C . SER A 1 91 ? -4.688 3.183 22.356 1.00 93.94 91 SER A C 1
ATOM 734 O O . SER A 1 91 ? -3.600 3.672 22.661 1.00 93.94 91 SER A O 1
ATOM 736 N N . TYR A 1 92 ? -4.853 1.895 22.079 1.00 93.50 92 TYR A N 1
ATOM 737 C CA . TYR A 1 92 ? -3.808 0.901 22.303 1.00 93.50 92 TYR A CA 1
ATOM 738 C C . TYR A 1 92 ? -3.857 -0.224 21.266 1.00 93.50 92 TYR A C 1
ATOM 740 O O . TYR A 1 92 ? -4.862 -0.420 20.582 1.00 93.50 92 TYR A O 1
ATOM 748 N N . TYR A 1 93 ? -2.760 -0.969 21.158 1.00 93.50 93 TYR A N 1
ATOM 749 C CA . TYR A 1 93 ? -2.719 -2.242 20.452 1.00 93.50 93 TYR A CA 1
ATOM 750 C C . TYR A 1 93 ? -3.250 -3.348 21.357 1.00 93.50 93 TYR A C 1
ATOM 752 O O . TYR A 1 93 ? -2.797 -3.479 22.495 1.00 93.50 93 TYR A O 1
ATOM 760 N N . ALA A 1 94 ? -4.216 -4.124 20.874 1.00 92.50 94 ALA A N 1
ATOM 761 C CA . ALA A 1 94 ? -4.848 -5.205 21.617 1.00 92.50 94 ALA A CA 1
ATOM 762 C C . ALA A 1 94 ? -4.336 -6.571 21.157 1.00 92.50 94 ALA A C 1
ATOM 764 O O . ALA A 1 94 ? -4.160 -6.824 19.966 1.00 92.50 94 ALA A O 1
ATOM 765 N N . ASN A 1 95 ? -4.156 -7.491 22.100 1.00 91.50 95 ASN A N 1
ATOM 766 C CA . ASN A 1 95 ? -3.899 -8.886 21.771 1.00 91.50 95 ASN A CA 1
ATOM 767 C C . ASN A 1 95 ? -5.198 -9.572 21.312 1.00 91.50 95 ASN A C 1
ATOM 769 O O . ASN A 1 95 ? -6.211 -9.527 22.013 1.00 91.50 95 ASN A O 1
ATOM 773 N N . ALA A 1 96 ? -5.155 -10.249 20.160 1.00 89.88 96 ALA A N 1
ATOM 774 C CA . ALA A 1 96 ? -6.327 -10.885 19.556 1.00 89.88 96 ALA A CA 1
ATOM 775 C C . ALA A 1 96 ? -7.014 -11.923 20.460 1.00 89.88 96 ALA A C 1
ATOM 777 O O . ALA A 1 96 ? -8.235 -12.038 20.439 1.00 89.88 96 ALA A O 1
ATOM 778 N N . LEU A 1 97 ? -6.249 -12.675 21.259 1.00 88.94 97 LEU A N 1
ATOM 779 C CA . LEU A 1 97 ? -6.783 -13.775 22.063 1.00 88.94 97 LEU A CA 1
ATOM 780 C C . LEU A 1 97 ? -7.453 -13.293 23.344 1.00 88.94 97 LEU A C 1
ATOM 782 O O . LEU A 1 97 ? -8.501 -13.811 23.712 1.00 88.94 97 LEU A O 1
ATOM 786 N N . ASN A 1 98 ? -6.836 -12.347 24.055 1.00 88.81 98 ASN A N 1
ATOM 787 C CA . ASN A 1 98 ? -7.262 -11.968 25.406 1.00 88.81 98 ASN A CA 1
ATOM 788 C C . ASN A 1 98 ? -7.787 -10.529 25.523 1.00 88.81 98 ASN A C 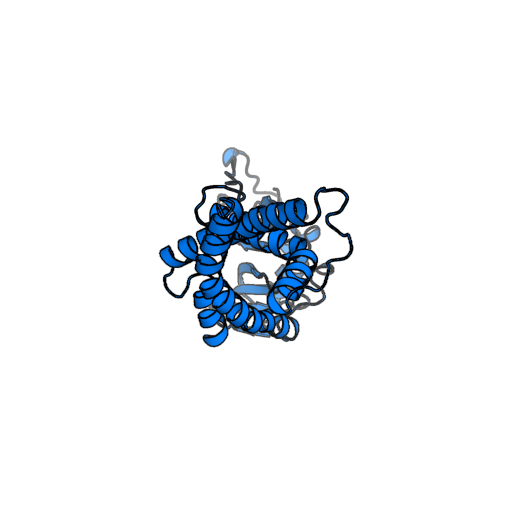1
ATOM 790 O O . ASN A 1 98 ? -8.212 -10.142 26.610 1.00 88.81 98 ASN A O 1
ATOM 794 N N . GLY A 1 99 ? -7.759 -9.745 24.440 1.00 87.25 99 GLY A N 1
ATOM 795 C CA . GLY A 1 99 ? -8.267 -8.372 24.405 1.00 87.25 99 GLY A CA 1
ATOM 796 C C . GLY A 1 99 ? -7.523 -7.391 25.315 1.00 87.25 99 GLY A C 1
ATOM 797 O O . GLY A 1 99 ? -8.031 -6.303 25.565 1.00 87.25 99 GLY A O 1
ATOM 798 N N . LYS A 1 100 ? -6.353 -7.760 25.856 1.00 91.25 100 LYS A N 1
ATOM 799 C CA . LYS A 1 100 ? -5.549 -6.879 26.713 1.00 91.25 100 LYS A CA 1
ATOM 800 C C . LYS A 1 100 ? -4.712 -5.924 25.874 1.00 91.25 100 LYS A C 1
ATOM 802 O O . LYS A 1 100 ? -4.223 -6.295 24.804 1.00 91.25 100 LYS A O 1
ATOM 807 N N . ALA A 1 101 ? -4.491 -4.729 26.415 1.00 91.56 101 ALA A N 1
ATOM 808 C CA . ALA A 1 101 ? -3.530 -3.783 25.874 1.00 91.56 101 ALA A CA 1
ATOM 809 C C . ALA A 1 101 ? -2.109 -4.367 25.944 1.00 91.56 101 ALA A C 1
ATOM 811 O O . ALA A 1 101 ? -1.631 -4.727 27.019 1.00 91.56 101 ALA A O 1
ATOM 812 N N . ILE A 1 102 ? -1.456 -4.465 24.789 1.00 90.50 102 ILE A N 1
ATOM 813 C CA . ILE A 1 102 ? -0.059 -4.897 24.631 1.00 90.50 102 ILE A CA 1
ATOM 814 C C . ILE A 1 102 ? 0.891 -3.713 24.423 1.00 90.50 102 ILE A C 1
ATOM 816 O O . ILE A 1 102 ? 2.086 -3.850 24.656 1.00 90.50 102 ILE A O 1
ATOM 820 N N . GLY A 1 103 ? 0.373 -2.539 24.060 1.00 87.19 103 GLY A N 1
ATOM 821 C CA . GLY A 1 103 ? 1.145 -1.301 23.984 1.00 87.19 103 GLY A CA 1
ATOM 822 C C . GLY A 1 103 ? 0.293 -0.122 23.533 1.00 87.19 103 GLY A C 1
ATOM 823 O O . GLY A 1 103 ? -0.830 -0.301 23.069 1.00 87.19 103 GLY A O 1
ATOM 824 N N . GLU A 1 104 ? 0.812 1.092 23.669 1.00 87.19 104 GLU A N 1
ATOM 825 C CA . GLU A 1 104 ? 0.157 2.288 23.132 1.00 87.19 104 GLU A CA 1
ATOM 826 C C . GLU A 1 104 ? 0.338 2.374 21.613 1.00 87.19 104 GLU A C 1
ATOM 828 O O . GLU A 1 104 ? 1.298 1.838 21.054 1.00 87.19 104 GLU A O 1
ATOM 833 N N . ILE A 1 105 ? -0.571 3.074 20.926 1.00 84.69 105 ILE A N 1
ATOM 834 C CA . ILE A 1 105 ? -0.430 3.298 19.482 1.00 84.69 105 ILE A CA 1
ATOM 835 C C . ILE A 1 105 ? 0.764 4.226 19.232 1.00 84.69 105 ILE A C 1
ATOM 837 O O . ILE A 1 105 ? 0.667 5.455 19.297 1.00 84.69 105 ILE A O 1
ATOM 841 N N . GLU A 1 106 ? 1.910 3.622 18.929 1.00 75.50 106 GLU A N 1
ATOM 842 C CA . GLU A 1 106 ? 3.116 4.348 18.558 1.00 75.50 106 GLU A CA 1
ATOM 843 C C . GLU A 1 106 ? 2.916 5.104 17.239 1.00 75.50 106 GLU A C 1
ATOM 845 O O . GLU A 1 106 ? 2.440 4.567 16.235 1.00 75.50 106 GLU A O 1
ATOM 850 N N . LYS A 1 107 ? 3.339 6.373 17.213 1.00 72.69 107 LYS A N 1
ATOM 851 C CA . LYS A 1 107 ? 3.446 7.125 15.959 1.00 72.69 107 LYS A CA 1
ATOM 852 C C . LYS A 1 107 ? 4.549 6.505 15.105 1.00 72.69 107 LYS A C 1
ATOM 854 O O . LYS A 1 107 ? 5.626 6.204 15.616 1.00 72.69 107 LYS A O 1
ATOM 859 N N . GLU A 1 108 ? 4.305 6.383 13.797 1.00 75.00 108 GLU A N 1
ATOM 860 C CA . GLU A 1 108 ? 5.312 5.904 12.844 1.00 75.00 108 GLU A CA 1
ATOM 861 C C . GLU A 1 108 ? 6.649 6.625 13.076 1.00 75.00 108 GLU A C 1
ATOM 863 O O . GLU A 1 108 ? 6.697 7.854 13.204 1.00 75.00 108 GLU A O 1
ATOM 868 N N . SER A 1 109 ? 7.745 5.860 13.113 1.00 85.44 109 SER A N 1
ATOM 869 C CA . SER A 1 109 ? 9.081 6.419 13.311 1.00 85.44 109 SER A CA 1
ATOM 870 C C . SER A 1 109 ? 9.334 7.589 12.359 1.00 85.44 109 SER A C 1
ATOM 872 O O . SER A 1 109 ? 9.111 7.503 11.144 1.00 85.44 109 SER A O 1
ATOM 874 N N . ARG A 1 110 ? 9.859 8.693 12.907 1.00 90.81 110 ARG A N 1
ATOM 875 C CA . ARG A 1 110 ? 10.225 9.885 12.128 1.00 90.81 110 ARG A CA 1
ATOM 876 C C . ARG A 1 110 ? 11.188 9.545 10.988 1.00 90.81 110 ARG A C 1
ATOM 878 O O . ARG A 1 110 ? 11.140 10.180 9.938 1.00 90.81 110 ARG A O 1
ATOM 885 N N . PHE A 1 111 ? 12.028 8.530 11.177 1.00 92.94 111 PHE A N 1
ATOM 886 C CA . PHE A 1 111 ? 12.937 8.034 10.153 1.00 92.94 111 PHE A CA 1
ATOM 887 C C . PHE A 1 111 ? 12.163 7.464 8.954 1.00 92.94 111 PHE A C 1
ATOM 889 O O . PHE A 1 111 ? 12.233 8.025 7.860 1.00 92.94 111 PHE A O 1
ATOM 896 N N . PHE A 1 112 ? 11.348 6.423 9.163 1.00 92.38 112 PHE A N 1
ATOM 897 C CA . PHE A 1 112 ? 10.591 5.783 8.080 1.00 92.38 112 PHE A CA 1
ATOM 898 C C . PHE A 1 112 ? 9.595 6.735 7.420 1.00 92.38 112 PHE A C 1
ATOM 900 O O . PHE A 1 112 ? 9.552 6.806 6.193 1.00 92.38 112 PHE A O 1
ATOM 907 N N . SER A 1 113 ? 8.878 7.547 8.198 1.00 92.94 113 SER A N 1
ATOM 908 C CA . SER A 1 113 ? 7.952 8.544 7.645 1.00 92.94 113 SER A CA 1
ATOM 909 C C . SER A 1 113 ? 8.664 9.590 6.773 1.00 92.94 113 SER A C 1
ATOM 911 O O . SER A 1 113 ? 8.150 9.969 5.718 1.00 92.94 113 SER A O 1
ATOM 913 N N . THR A 1 114 ? 9.878 10.021 7.138 1.00 95.25 114 THR A N 1
ATOM 914 C CA . THR A 1 114 ? 10.677 10.946 6.314 1.00 95.25 114 THR A CA 1
ATOM 915 C C . THR A 1 114 ? 11.077 10.297 4.991 1.00 95.25 114 THR A C 1
ATOM 917 O O . THR A 1 114 ? 10.812 10.868 3.931 1.00 95.25 114 THR A O 1
ATOM 920 N N . PHE A 1 115 ? 11.631 9.081 5.022 1.00 96.56 115 PHE A N 1
ATOM 921 C CA . PHE A 1 115 ? 11.984 8.343 3.803 1.00 96.56 115 PHE A CA 1
ATOM 922 C C . PHE A 1 115 ? 10.758 8.040 2.936 1.00 96.56 115 PHE A C 1
ATOM 924 O O . PHE A 1 115 ? 10.827 8.179 1.716 1.00 96.56 115 PHE A O 1
ATOM 931 N N . ARG A 1 116 ? 9.605 7.734 3.543 1.00 95.12 116 ARG A N 1
ATOM 932 C CA . ARG A 1 116 ? 8.324 7.531 2.849 1.00 95.12 116 ARG A CA 1
ATOM 933 C C . ARG A 1 116 ? 7.871 8.802 2.139 1.00 95.12 116 ARG A C 1
ATOM 935 O O . ARG A 1 116 ? 7.418 8.739 0.996 1.00 95.12 116 ARG A O 1
ATOM 942 N N . ASN A 1 117 ? 8.031 9.960 2.778 1.00 95.88 117 ASN A N 1
ATOM 943 C CA . ASN A 1 117 ? 7.694 11.253 2.187 1.00 95.88 117 ASN A CA 1
ATOM 944 C C . ASN A 1 117 ? 8.638 11.640 1.039 1.00 95.88 117 ASN A C 1
ATOM 946 O O . ASN A 1 117 ? 8.165 12.202 0.047 1.00 95.88 117 ASN A O 1
ATOM 950 N N . ILE A 1 118 ? 9.932 11.313 1.127 1.00 96.69 118 ILE A N 1
ATOM 951 C CA . ILE A 1 118 ? 10.880 11.477 0.013 1.00 96.69 118 ILE A CA 1
ATOM 952 C C . ILE A 1 118 ? 10.506 10.522 -1.130 1.00 96.69 118 ILE A C 1
ATOM 954 O O . ILE A 1 118 ? 10.306 10.973 -2.251 1.00 96.69 118 ILE A O 1
ATOM 958 N N . HIS A 1 119 ? 10.317 9.233 -0.845 1.00 95.94 119 HIS A N 1
ATOM 959 C CA . HIS A 1 119 ? 10.002 8.205 -1.841 1.00 95.94 119 HIS A CA 1
ATOM 960 C C . HIS A 1 119 ? 8.710 8.504 -2.611 1.00 95.94 119 HIS A C 1
ATOM 962 O O . HIS A 1 119 ? 8.674 8.468 -3.837 1.00 95.94 119 HIS A O 1
ATOM 968 N N . ARG A 1 120 ? 7.627 8.823 -1.889 1.00 94.00 120 ARG A N 1
ATOM 969 C CA . ARG A 1 120 ? 6.297 9.015 -2.487 1.00 94.00 120 ARG A CA 1
ATOM 970 C C . ARG A 1 120 ? 6.066 10.429 -3.012 1.00 94.00 120 ARG A C 1
ATOM 972 O O . ARG A 1 120 ? 5.133 10.633 -3.784 1.00 94.00 120 ARG A O 1
ATOM 979 N N . SER A 1 121 ? 6.818 11.425 -2.539 1.00 96.06 121 SER A N 1
ATOM 980 C CA . SER A 1 121 ? 6.506 12.828 -2.837 1.00 96.06 121 SER A CA 1
ATOM 981 C C . SER A 1 121 ? 7.684 13.793 -2.849 1.00 96.06 121 SER A C 1
ATOM 983 O O . SER A 1 121 ? 7.450 14.992 -2.929 1.00 96.06 121 SER A O 1
ATOM 985 N N . LEU A 1 122 ? 8.930 13.339 -2.736 1.00 95.25 122 LEU A N 1
ATOM 986 C CA . LEU A 1 122 ? 10.113 14.210 -2.713 1.00 95.25 122 LEU A CA 1
ATOM 987 C C . LEU A 1 122 ? 10.021 15.338 -1.663 1.00 95.25 122 LEU A C 1
ATOM 989 O O . LEU A 1 122 ? 10.566 16.414 -1.868 1.00 95.25 122 LEU A O 1
ATOM 993 N N . LEU A 1 123 ? 9.275 15.123 -0.568 1.00 96.31 123 LEU A N 1
ATOM 994 C CA . LEU A 1 123 ? 8.912 16.139 0.442 1.00 96.31 123 LEU A CA 1
ATOM 995 C C . LEU A 1 123 ? 7.993 17.283 -0.052 1.00 96.31 123 LEU A C 1
ATOM 997 O O . LEU A 1 123 ? 7.617 18.154 0.728 1.00 96.31 123 LEU A O 1
ATOM 1001 N N . LEU A 1 124 ? 7.538 17.251 -1.308 1.00 96.19 124 LEU A N 1
ATOM 1002 C CA . LEU A 1 124 ? 6.683 18.263 -1.950 1.00 96.19 124 LEU A CA 1
ATOM 1003 C C . LEU A 1 124 ? 5.175 17.961 -1.839 1.00 96.19 124 LEU A C 1
ATOM 1005 O O . LEU A 1 124 ? 4.355 18.529 -2.569 1.00 96.19 124 LEU A O 1
ATOM 1009 N N . LYS A 1 125 ? 4.778 17.040 -0.952 1.00 94.19 125 LYS A N 1
ATOM 1010 C CA . LYS A 1 125 ? 3.376 16.673 -0.680 1.00 94.19 125 LYS A CA 1
ATOM 1011 C C . LYS A 1 125 ? 2.596 16.348 -1.970 1.00 94.19 125 LYS A C 1
ATOM 1013 O O . LYS A 1 125 ? 2.894 15.372 -2.653 1.00 94.19 125 LYS A O 1
ATOM 1018 N N . LYS A 1 126 ? 1.548 17.117 -2.302 1.00 94.38 126 LYS A N 1
ATOM 1019 C CA . LYS A 1 126 ? 0.668 16.851 -3.456 1.00 94.38 126 LYS A CA 1
ATOM 1020 C C . LYS A 1 126 ? 1.421 16.964 -4.784 1.00 94.38 126 LYS A C 1
ATOM 1022 O O . LYS A 1 126 ? 1.284 16.066 -5.608 1.00 94.38 126 LYS A O 1
ATOM 1027 N N . SER A 1 127 ? 2.222 18.010 -4.967 1.00 96.12 127 SER A N 1
ATOM 1028 C CA . SER A 1 127 ? 2.960 18.248 -6.214 1.00 96.12 127 SER A CA 1
ATOM 1029 C C . SER A 1 127 ? 3.991 17.155 -6.464 1.00 96.12 127 SER A C 1
ATOM 1031 O O . SER A 1 127 ? 4.084 16.623 -7.563 1.00 96.12 127 SER A O 1
ATOM 1033 N N . GLY A 1 128 ? 4.703 16.735 -5.421 1.00 95.25 128 GLY A N 1
ATOM 1034 C CA . GLY A 1 128 ? 5.664 15.650 -5.556 1.00 95.25 128 GLY A CA 1
ATOM 1035 C C . GLY A 1 128 ? 5.034 14.298 -5.868 1.00 95.25 128 GLY A C 1
ATOM 1036 O O . GLY A 1 128 ? 5.577 13.559 -6.680 1.00 95.25 128 GLY A O 1
ATOM 1037 N N . ARG A 1 129 ? 3.855 13.990 -5.305 1.00 94.81 129 ARG A N 1
ATOM 1038 C CA . ARG A 1 129 ? 3.096 12.786 -5.695 1.00 94.81 129 ARG A CA 1
ATOM 1039 C C . ARG A 1 129 ? 2.736 12.788 -7.182 1.00 94.81 129 ARG A C 1
ATOM 1041 O O . ARG A 1 129 ? 2.757 11.734 -7.809 1.00 94.81 129 ARG A O 1
ATOM 1048 N N . LEU A 1 130 ? 2.423 13.961 -7.738 1.00 95.62 130 LEU A N 1
ATOM 1049 C CA . LEU A 1 130 ? 2.158 14.107 -9.169 1.00 95.62 130 LEU A CA 1
ATOM 1050 C C . LEU A 1 130 ? 3.431 13.853 -9.986 1.00 95.62 130 LEU A C 1
ATOM 1052 O O . LEU A 1 130 ? 3.393 13.069 -10.926 1.00 95.62 130 LEU A O 1
ATOM 1056 N N . ILE A 1 131 ? 4.559 14.451 -9.586 1.00 95.75 131 ILE A N 1
ATOM 1057 C CA . ILE A 1 131 ? 5.860 14.255 -10.246 1.00 95.75 131 ILE A CA 1
ATOM 1058 C C . ILE A 1 131 ? 6.249 12.773 -10.253 1.00 95.75 131 ILE A C 1
ATOM 1060 O O . ILE A 1 131 ? 6.536 12.234 -11.316 1.00 95.75 131 ILE A O 1
ATOM 1064 N N . ILE A 1 132 ? 6.201 12.089 -9.104 1.00 95.56 132 ILE A N 1
ATOM 1065 C CA . ILE A 1 132 ? 6.522 10.655 -9.009 1.00 95.56 132 ILE A CA 1
ATOM 1066 C C . ILE A 1 132 ? 5.567 9.804 -9.863 1.00 95.56 132 ILE A C 1
ATOM 1068 O O . ILE A 1 132 ? 6.001 8.844 -10.500 1.00 95.56 132 ILE A O 1
ATOM 1072 N N . GLY A 1 133 ? 4.287 10.181 -9.944 1.00 95.56 133 GLY A N 1
ATOM 1073 C CA . GLY A 1 133 ? 3.321 9.558 -10.852 1.00 95.56 133 GLY A CA 1
ATOM 1074 C C . GLY A 1 133 ? 3.706 9.691 -12.324 1.00 95.56 133 GLY A C 1
ATOM 1075 O O . GLY A 1 133 ? 3.758 8.695 -13.043 1.00 95.56 133 GLY A O 1
ATOM 1076 N N . ILE A 1 134 ? 4.043 10.907 -12.760 1.00 96.31 134 ILE A N 1
ATOM 1077 C CA . ILE A 1 134 ? 4.501 11.186 -14.129 1.00 96.31 134 ILE A CA 1
ATOM 1078 C C . ILE A 1 134 ? 5.795 10.424 -14.427 1.00 96.31 134 ILE A C 1
ATOM 1080 O O . ILE A 1 134 ? 5.913 9.815 -15.484 1.00 96.31 134 ILE A O 1
ATOM 1084 N N . VAL A 1 135 ? 6.749 10.404 -13.495 1.00 96.56 135 VAL A N 1
ATOM 1085 C CA . VAL A 1 135 ? 8.000 9.643 -13.631 1.00 96.56 135 VAL A CA 1
ATOM 1086 C C . VAL A 1 135 ? 7.725 8.144 -13.773 1.00 96.56 135 VAL A C 1
ATOM 1088 O O . VAL A 1 135 ? 8.341 7.494 -14.614 1.00 96.56 135 VAL A O 1
ATOM 1091 N N . SER A 1 136 ? 6.779 7.594 -13.005 1.00 96.38 136 SER A N 1
ATOM 1092 C CA . SER A 1 136 ? 6.371 6.185 -13.118 1.00 96.38 136 SER A CA 1
ATOM 1093 C C . SER A 1 136 ? 5.784 5.884 -14.500 1.00 96.38 136 SER A C 1
ATOM 1095 O O . SER A 1 136 ? 6.119 4.870 -15.110 1.00 96.38 136 SER A O 1
ATOM 1097 N N . PHE A 1 137 ? 4.989 6.806 -15.048 1.00 97.25 137 PHE A N 1
ATOM 1098 C CA . PHE A 1 137 ? 4.465 6.691 -16.407 1.00 97.25 137 PHE A CA 1
ATOM 1099 C C . PHE A 1 137 ? 5.562 6.830 -17.479 1.00 97.25 137 PHE A C 1
ATOM 1101 O O . PHE A 1 137 ? 5.596 6.066 -18.442 1.00 97.25 137 PHE A O 1
ATOM 1108 N N . ILE A 1 138 ? 6.518 7.745 -17.296 1.00 97.56 138 ILE A N 1
ATOM 1109 C CA . ILE A 1 138 ? 7.702 7.880 -18.161 1.00 97.56 138 ILE A CA 1
ATOM 1110 C C . ILE A 1 138 ? 8.524 6.587 -18.158 1.00 97.56 138 ILE A C 1
ATOM 1112 O O . ILE A 1 138 ? 8.967 6.152 -19.219 1.00 97.56 138 ILE A O 1
ATOM 1116 N N . LEU A 1 139 ? 8.694 5.941 -17.001 1.00 96.62 139 LEU 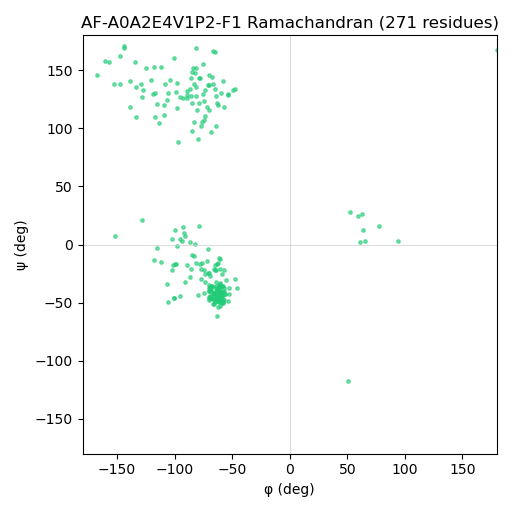A N 1
ATOM 1117 C CA . LEU A 1 139 ? 9.376 4.651 -16.888 1.00 96.62 139 LEU A CA 1
ATOM 1118 C C . LEU A 1 139 ? 8.648 3.548 -17.671 1.00 96.62 139 LEU A C 1
ATOM 1120 O O . LEU A 1 139 ? 9.289 2.722 -18.324 1.00 96.62 139 LEU A O 1
ATOM 1124 N N . PHE A 1 140 ? 7.314 3.564 -17.670 1.00 97.50 140 PHE A N 1
ATOM 1125 C CA . PHE A 1 140 ? 6.520 2.658 -18.497 1.00 97.50 140 PHE A CA 1
ATOM 1126 C C . PHE A 1 140 ? 6.776 2.907 -19.993 1.00 97.50 140 PHE A C 1
ATOM 1128 O O . PHE A 1 140 ? 7.102 1.972 -20.726 1.00 97.50 140 PHE A O 1
ATOM 1135 N N . LEU A 1 141 ? 6.755 4.164 -20.450 1.00 97.19 141 LEU A N 1
ATOM 1136 C CA . LEU A 1 141 ? 7.108 4.514 -21.836 1.00 97.19 141 LEU A CA 1
ATOM 1137 C C . LEU A 1 141 ? 8.562 4.148 -22.186 1.00 97.19 141 LEU A C 1
ATOM 1139 O O . LEU A 1 141 ? 8.856 3.722 -23.310 1.00 97.19 141 LEU A O 1
ATOM 1143 N N . LEU A 1 142 ? 9.482 4.266 -21.227 1.00 96.38 142 LEU A N 1
ATOM 1144 C CA . LEU A 1 142 ? 10.873 3.853 -21.382 1.00 96.38 142 LEU A CA 1
ATOM 1145 C C . LEU A 1 142 ? 10.976 2.344 -21.655 1.00 96.38 142 LEU A C 1
ATOM 1147 O O . LEU A 1 142 ? 11.728 1.935 -22.541 1.00 96.38 142 LEU A O 1
ATOM 1151 N N . SER A 1 143 ? 10.171 1.525 -20.970 1.00 96.56 143 SER A N 1
ATOM 1152 C CA . SER A 1 143 ? 10.107 0.076 -21.205 1.00 96.56 143 SER A CA 1
ATOM 1153 C C . SER A 1 143 ? 9.604 -0.270 -22.615 1.00 96.56 143 SER A C 1
ATOM 1155 O O . SER A 1 143 ? 10.177 -1.132 -23.289 1.00 96.56 143 SER A O 1
ATOM 1157 N N . ILE A 1 144 ? 8.607 0.466 -23.125 1.00 95.81 144 ILE A N 1
ATOM 1158 C CA . ILE A 1 144 ? 8.071 0.291 -24.484 1.00 95.81 144 ILE A CA 1
ATOM 1159 C C . ILE A 1 144 ? 9.137 0.649 -25.521 1.00 95.81 144 ILE A C 1
ATOM 1161 O O . ILE A 1 144 ? 9.442 -0.141 -26.417 1.00 95.81 144 ILE A O 1
ATOM 1165 N N . THR A 1 145 ? 9.747 1.829 -25.391 1.00 95.94 145 THR A N 1
ATOM 1166 C CA . THR A 1 145 ? 10.785 2.278 -26.331 1.00 95.94 145 THR A CA 1
ATOM 1167 C C . THR A 1 145 ? 12.012 1.361 -26.304 1.00 95.94 145 THR A C 1
ATOM 1169 O O . THR A 1 145 ? 12.543 1.034 -27.366 1.00 95.94 145 THR A O 1
ATOM 1172 N N . GLY A 1 146 ? 12.414 0.865 -25.128 1.00 94.50 146 GLY A N 1
ATOM 1173 C CA . GLY A 1 146 ? 13.492 -0.117 -24.980 1.00 94.50 146 GLY A CA 1
ATOM 1174 C C . GLY A 1 146 ? 13.174 -1.442 -25.675 1.00 94.50 146 GLY A C 1
ATOM 1175 O O . GLY A 1 146 ? 13.996 -1.962 -26.431 1.00 94.50 146 GLY A O 1
ATOM 1176 N N . THR A 1 147 ? 11.946 -1.941 -25.518 1.00 94.50 147 THR A N 1
ATOM 1177 C CA . THR A 1 147 ? 11.463 -3.159 -26.191 1.00 94.50 147 THR A CA 1
ATOM 1178 C C . THR A 1 147 ? 11.518 -3.022 -27.714 1.00 94.50 147 THR A C 1
ATOM 1180 O O . THR A 1 147 ? 12.004 -3.921 -28.409 1.00 94.50 147 THR A O 1
ATOM 1183 N N . ILE A 1 148 ? 11.089 -1.874 -28.251 1.00 93.19 148 ILE A N 1
ATOM 1184 C CA . ILE A 1 148 ? 11.151 -1.580 -29.692 1.00 93.19 148 ILE A CA 1
ATOM 1185 C C . ILE A 1 148 ? 12.604 -1.567 -30.182 1.00 93.19 148 ILE A C 1
ATOM 1187 O O . ILE A 1 148 ? 12.905 -2.145 -31.229 1.00 93.19 148 ILE A O 1
ATOM 1191 N N . LEU A 1 149 ? 13.520 -0.940 -29.439 1.00 92.69 149 LEU A N 1
ATOM 1192 C CA . LEU A 1 149 ? 14.937 -0.873 -29.805 1.00 92.69 149 LEU A CA 1
ATOM 1193 C C . LEU A 1 149 ? 15.613 -2.249 -29.788 1.00 92.69 149 LEU A C 1
ATOM 1195 O O . LEU A 1 149 ? 16.344 -2.571 -30.726 1.00 92.69 149 LEU A O 1
ATOM 1199 N N . ILE A 1 150 ? 15.335 -3.078 -28.779 1.00 91.38 150 ILE A N 1
ATOM 1200 C CA . ILE A 1 150 ? 15.843 -4.457 -28.705 1.00 91.38 150 ILE A CA 1
ATOM 1201 C C . ILE A 1 150 ? 15.311 -5.279 -29.882 1.00 91.38 150 ILE A C 1
ATOM 1203 O O . ILE A 1 150 ? 16.083 -5.954 -30.562 1.00 91.38 150 ILE A O 1
ATOM 1207 N N . THR A 1 151 ? 14.014 -5.169 -30.178 1.00 90.88 151 THR A N 1
ATOM 1208 C CA . THR A 1 151 ? 13.379 -5.884 -31.296 1.00 90.88 151 THR A CA 1
ATOM 1209 C C . THR A 1 151 ? 13.995 -5.491 -32.636 1.00 90.88 151 THR A C 1
ATOM 1211 O O . THR A 1 151 ? 14.309 -6.358 -33.450 1.00 90.88 151 THR A O 1
ATOM 1214 N N . LYS A 1 152 ? 14.233 -4.189 -32.853 1.00 89.19 152 LYS A N 1
ATOM 1215 C CA . LYS A 1 152 ? 14.912 -3.690 -34.056 1.00 89.19 152 LYS A CA 1
ATOM 1216 C C . LYS A 1 152 ? 16.345 -4.202 -34.159 1.00 89.19 152 LYS A C 1
ATOM 1218 O O . LYS A 1 152 ? 16.759 -4.592 -35.244 1.00 89.19 152 LYS A O 1
ATOM 1223 N N . ARG A 1 153 ? 17.082 -4.247 -33.044 1.00 87.00 153 ARG A N 1
ATOM 1224 C CA . ARG A 1 153 ? 18.450 -4.790 -33.011 1.00 87.00 153 ARG A CA 1
ATOM 1225 C C . ARG A 1 153 ? 18.485 -6.282 -33.356 1.00 87.00 153 ARG A C 1
ATOM 1227 O O . ARG A 1 153 ? 19.399 -6.710 -34.046 1.00 87.00 153 ARG A O 1
ATOM 1234 N N . GLN A 1 154 ? 17.496 -7.056 -32.911 1.00 87.69 154 GLN A N 1
ATOM 1235 C CA . GLN A 1 154 ? 17.405 -8.501 -33.169 1.00 87.69 154 GLN A CA 1
ATOM 1236 C C . GLN A 1 154 ? 16.700 -8.856 -34.492 1.00 87.69 154 GLN A C 1
ATOM 1238 O O . GLN A 1 154 ? 16.530 -10.035 -34.809 1.00 87.69 154 GLN A O 1
ATOM 1243 N N . LEU A 1 155 ? 16.285 -7.848 -35.273 1.00 87.62 155 LEU A N 1
ATOM 1244 C CA . LEU A 1 155 ? 15.615 -7.967 -36.577 1.00 87.62 155 LEU A CA 1
ATOM 1245 C C . LEU A 1 155 ? 14.263 -8.714 -36.562 1.00 87.62 155 LEU A C 1
ATOM 1247 O O . LEU A 1 155 ? 13.659 -8.907 -37.614 1.00 87.62 155 LEU A O 1
ATOM 1251 N N . SER A 1 156 ? 13.767 -9.156 -35.401 1.00 87.50 156 SER A N 1
ATOM 1252 C CA . SER A 1 156 ? 12.473 -9.832 -35.255 1.00 87.50 156 SER A CA 1
ATOM 1253 C C . SER A 1 156 ? 12.050 -9.931 -33.789 1.00 87.50 156 SER A C 1
ATOM 1255 O O . SER A 1 156 ? 12.880 -10.182 -32.916 1.00 87.50 156 SER A O 1
ATOM 1257 N N . ILE A 1 157 ? 10.742 -9.853 -33.520 1.00 87.00 157 ILE A N 1
ATOM 1258 C CA . ILE A 1 157 ? 10.179 -10.093 -32.180 1.00 87.00 157 ILE A CA 1
ATOM 1259 C C . ILE A 1 157 ? 10.396 -11.538 -31.711 1.00 87.00 157 ILE A C 1
ATOM 1261 O O . ILE A 1 157 ? 10.661 -11.779 -30.539 1.00 87.00 157 ILE A O 1
ATOM 1265 N N . LYS A 1 158 ? 10.401 -12.509 -32.636 1.00 87.94 158 LYS A N 1
ATOM 1266 C CA . LYS A 1 158 ? 10.683 -13.922 -32.320 1.00 87.94 158 LYS A CA 1
ATOM 1267 C C . LYS A 1 158 ? 12.121 -14.132 -31.837 1.00 87.94 158 LYS A C 1
ATOM 1269 O O . LYS A 1 158 ? 12.415 -15.120 -31.176 1.00 87.94 158 LYS A O 1
ATOM 1274 N N . ARG A 1 159 ? 13.015 -13.196 -32.167 1.00 87.44 159 ARG A N 1
ATOM 1275 C CA . ARG A 1 159 ? 14.427 -13.189 -31.773 1.00 87.44 159 ARG A CA 1
ATOM 1276 C C . ARG A 1 159 ? 14.691 -12.273 -30.580 1.00 87.44 159 ARG A C 1
ATOM 1278 O O . ARG A 1 159 ? 15.840 -12.023 -30.251 1.00 87.44 159 ARG A O 1
ATOM 1285 N N . PHE A 1 160 ? 13.661 -11.794 -29.883 1.00 86.75 160 PHE A N 1
ATOM 1286 C CA . PHE A 1 160 ? 13.846 -10.903 -28.734 1.00 86.75 160 PHE A CA 1
ATOM 1287 C C . PHE A 1 160 ? 14.820 -11.477 -27.689 1.00 86.75 160 PHE A C 1
ATOM 1289 O O . PHE A 1 160 ? 15.652 -10.750 -27.142 1.00 86.75 160 PHE A O 1
ATOM 1296 N N . TYR A 1 161 ? 14.768 -12.799 -27.479 1.00 86.38 161 TYR A N 1
ATOM 1297 C CA . TYR A 1 161 ? 15.629 -13.501 -26.532 1.00 86.38 161 TYR A CA 1
ATOM 1298 C C . TYR A 1 161 ? 16.901 -14.126 -27.127 1.00 86.38 161 TYR A C 1
ATOM 1300 O O . TYR A 1 161 ? 17.653 -14.759 -26.384 1.00 86.38 161 TYR A O 1
ATOM 1308 N N . SER A 1 162 ? 17.204 -13.927 -28.416 1.00 88.19 162 SER A N 1
ATOM 1309 C CA . SER A 1 162 ? 18.414 -14.498 -29.020 1.00 88.19 162 SER A CA 1
ATOM 1310 C C . SER A 1 162 ? 19.699 -13.928 -28.415 1.00 88.19 162 SER A C 1
ATOM 1312 O O . SER A 1 162 ? 19.697 -12.917 -27.697 1.00 88.19 162 SER A O 1
ATOM 1314 N N . LYS A 1 163 ? 20.818 -14.609 -28.692 1.00 86.62 163 LYS A N 1
ATOM 1315 C CA . LYS A 1 163 ? 22.148 -14.221 -28.216 1.00 86.62 163 LYS A CA 1
ATOM 1316 C C . LYS A 1 163 ? 22.446 -12.770 -28.608 1.00 86.62 163 LYS A C 1
ATOM 1318 O O . LYS A 1 163 ? 22.301 -12.386 -29.766 1.00 86.62 163 LYS A O 1
ATOM 1323 N N . VAL A 1 164 ? 22.856 -11.969 -27.628 1.00 87.12 164 VAL A N 1
ATOM 1324 C CA . VAL A 1 164 ? 23.364 -10.613 -27.859 1.00 87.12 164 VAL A CA 1
ATOM 1325 C C . VAL A 1 164 ? 24.853 -10.734 -28.163 1.00 87.12 164 VAL A C 1
ATOM 1327 O O . VAL A 1 164 ? 25.579 -11.388 -27.417 1.00 87.12 164 VAL A O 1
ATOM 1330 N N . ILE A 1 165 ? 25.295 -10.148 -29.272 1.00 84.81 165 ILE A N 1
ATOM 1331 C CA . ILE A 1 165 ? 26.718 -10.074 -29.614 1.00 84.81 165 ILE A CA 1
ATOM 1332 C C . ILE A 1 165 ? 27.369 -9.041 -28.690 1.00 84.81 165 ILE A C 1
ATOM 1334 O O . ILE A 1 165 ? 26.804 -7.968 -28.459 1.00 84.81 165 ILE A O 1
ATOM 1338 N N . PHE A 1 166 ? 28.509 -9.407 -28.108 1.00 88.12 166 PHE A N 1
ATOM 1339 C CA . PHE A 1 166 ? 29.300 -8.507 -27.281 1.00 88.12 166 PHE A CA 1
ATOM 1340 C C . PHE A 1 166 ? 30.061 -7.545 -28.194 1.00 88.12 166 PHE A C 1
ATOM 1342 O O . PHE A 1 166 ? 31.055 -7.935 -28.798 1.00 88.12 166 PHE A O 1
ATOM 1349 N N . ASP A 1 167 ? 29.562 -6.314 -28.298 1.00 83.69 167 ASP A N 1
ATOM 1350 C CA . ASP A 1 167 ? 30.197 -5.256 -29.094 1.00 83.69 167 ASP A CA 1
ATOM 1351 C C . ASP A 1 167 ? 30.887 -4.226 -28.186 1.00 83.69 167 ASP A C 1
ATOM 1353 O O . ASP A 1 167 ? 32.051 -3.894 -28.372 1.00 83.69 167 ASP A O 1
ATOM 1357 N N . ASP A 1 168 ? 30.162 -3.741 -27.176 1.00 92.25 168 ASP A N 1
ATOM 1358 C CA . ASP A 1 168 ? 30.608 -2.749 -26.197 1.00 92.25 168 ASP A CA 1
ATOM 1359 C C . ASP A 1 168 ? 30.111 -3.152 -24.807 1.00 92.25 168 ASP A C 1
ATOM 1361 O O . ASP A 1 168 ? 28.971 -3.602 -24.663 1.00 92.25 168 ASP A O 1
ATOM 1365 N N . PHE A 1 169 ? 30.943 -2.961 -23.781 1.00 93.69 169 PHE A N 1
ATOM 1366 C CA . PHE A 1 169 ? 30.642 -3.393 -22.416 1.00 93.69 169 PHE A CA 1
ATOM 1367 C C . PHE A 1 169 ? 29.355 -2.754 -21.873 1.00 93.69 169 PHE A C 1
ATOM 1369 O O . PHE A 1 169 ? 28.475 -3.462 -21.376 1.00 93.69 169 PHE A O 1
ATOM 1376 N N . TYR A 1 170 ? 29.212 -1.430 -21.997 1.00 93.06 170 TYR A N 1
ATOM 1377 C CA . TYR A 1 170 ? 28.061 -0.703 -21.456 1.00 93.06 170 TYR A CA 1
ATOM 1378 C C . TYR A 1 170 ? 26.783 -1.054 -22.207 1.00 93.06 170 TYR A C 1
ATOM 1380 O O . TYR A 1 170 ? 25.749 -1.331 -21.597 1.00 93.06 170 TYR A O 1
ATOM 1388 N N . GLN A 1 171 ? 26.850 -1.082 -23.536 1.00 89.94 171 GLN A N 1
ATOM 1389 C CA . GLN A 1 171 ? 25.704 -1.409 -24.367 1.00 89.94 171 GLN A CA 1
ATOM 1390 C C . GLN A 1 171 ? 25.250 -2.859 -24.170 1.00 89.94 171 GLN A C 1
ATOM 1392 O O . GLN A 1 171 ? 24.048 -3.122 -24.094 1.00 89.94 171 GLN A O 1
ATOM 1397 N N . PHE A 1 172 ? 26.194 -3.794 -24.070 1.00 92.81 172 PHE A N 1
ATOM 1398 C CA . PHE A 1 172 ? 25.913 -5.207 -23.847 1.00 92.81 172 PHE A CA 1
ATOM 1399 C C . PHE A 1 172 ? 25.169 -5.422 -22.527 1.00 92.81 172 PHE A C 1
ATOM 1401 O O . PHE A 1 172 ? 24.075 -5.992 -22.527 1.00 92.81 172 PHE A O 1
ATOM 1408 N N . TRP A 1 173 ? 25.699 -4.894 -21.419 1.00 94.62 173 TRP A N 1
ATOM 1409 C CA . TRP A 1 173 ? 25.058 -5.020 -20.109 1.00 94.62 173 TRP A CA 1
ATOM 1410 C C . TRP A 1 173 ? 23.744 -4.250 -20.012 1.00 94.62 173 TRP A C 1
ATOM 1412 O O . TRP A 1 173 ? 22.797 -4.753 -19.410 1.00 94.62 173 TRP A O 1
ATOM 1422 N N . HIS A 1 174 ? 23.633 -3.082 -20.650 1.00 93.44 174 HIS A N 1
ATOM 1423 C CA . HIS A 1 174 ? 22.370 -2.348 -20.727 1.00 93.44 174 HIS A CA 1
ATOM 1424 C C . HIS A 1 174 ? 21.270 -3.181 -21.403 1.00 93.44 174 HIS A C 1
ATOM 1426 O O . HIS A 1 174 ? 20.151 -3.248 -20.899 1.00 93.44 174 HIS A O 1
ATOM 1432 N N . ILE A 1 175 ? 21.586 -3.870 -22.506 1.00 93.06 175 ILE A N 1
ATOM 1433 C CA . ILE A 1 175 ? 20.621 -4.720 -23.220 1.00 93.06 175 ILE A CA 1
ATOM 1434 C C . ILE A 1 175 ? 20.270 -5.965 -22.411 1.00 93.06 175 ILE A C 1
ATOM 1436 O O . ILE A 1 175 ? 19.095 -6.321 -22.330 1.00 93.06 175 ILE A O 1
ATOM 1440 N N . ILE A 1 176 ? 21.265 -6.635 -21.826 1.00 93.88 176 ILE A N 1
ATOM 1441 C CA . ILE A 1 176 ? 21.033 -7.846 -21.031 1.00 93.88 176 ILE A CA 1
ATOM 1442 C C . ILE A 1 176 ? 20.170 -7.524 -19.816 1.00 93.88 176 ILE A C 1
ATOM 1444 O O . ILE A 1 176 ? 19.108 -8.120 -19.660 1.00 93.88 176 ILE A O 1
ATOM 1448 N N . ASN A 1 177 ? 20.563 -6.540 -19.006 1.00 94.31 177 ASN A N 1
ATOM 1449 C CA . ASN A 1 177 ? 19.808 -6.155 -17.816 1.00 94.31 177 ASN A CA 1
ATOM 1450 C C . ASN A 1 177 ? 18.431 -5.599 -18.190 1.00 94.31 177 ASN A C 1
ATOM 1452 O O . ASN A 1 177 ? 17.435 -5.965 -17.570 1.00 94.31 177 ASN A O 1
ATOM 1456 N N . GLY A 1 178 ? 18.354 -4.785 -19.247 1.00 93.75 178 GLY A N 1
ATOM 1457 C CA . GLY A 1 178 ? 17.091 -4.261 -19.759 1.00 93.75 178 GLY A CA 1
ATOM 1458 C C . GLY A 1 178 ? 16.110 -5.367 -20.146 1.00 93.75 178 GLY A C 1
ATOM 1459 O O . GLY A 1 178 ? 14.935 -5.268 -19.819 1.00 93.75 178 GLY A O 1
ATOM 1460 N N . ARG A 1 179 ? 16.582 -6.452 -20.776 1.00 92.75 179 ARG A N 1
ATOM 1461 C CA . ARG A 1 179 ? 15.756 -7.627 -21.100 1.00 92.75 179 ARG A CA 1
ATOM 1462 C C . ARG A 1 179 ? 15.352 -8.421 -19.864 1.00 92.75 179 ARG A C 1
ATOM 1464 O O . ARG A 1 179 ? 14.184 -8.778 -19.742 1.00 92.75 179 ARG A O 1
ATOM 1471 N N . THR A 1 180 ? 16.306 -8.718 -18.983 1.00 94.25 180 THR A N 1
ATOM 1472 C CA . THR A 1 180 ? 16.079 -9.537 -17.783 1.00 94.25 180 THR A CA 1
ATOM 1473 C C . THR A 1 180 ? 15.064 -8.882 -16.853 1.00 94.25 180 THR A C 1
ATOM 1475 O O . THR A 1 180 ? 14.144 -9.541 -16.378 1.00 94.25 180 THR A O 1
ATOM 1478 N N . PHE A 1 181 ? 15.181 -7.569 -16.648 1.00 95.62 181 PHE A N 1
ATOM 1479 C CA . PHE A 1 181 ? 14.302 -6.816 -15.758 1.00 95.62 181 PHE A CA 1
ATOM 1480 C C . PHE A 1 181 ? 13.101 -6.180 -16.464 1.00 95.62 181 PHE A C 1
ATOM 1482 O O . PHE A 1 181 ? 12.317 -5.515 -15.796 1.00 95.62 181 PHE A O 1
ATOM 1489 N N . LEU A 1 182 ? 12.904 -6.386 -17.774 1.00 95.81 182 LEU A N 1
ATOM 1490 C CA . LEU A 1 182 ? 11.818 -5.740 -18.523 1.00 95.81 182 LEU A CA 1
ATOM 1491 C C . LEU A 1 182 ? 10.453 -5.978 -17.872 1.00 95.81 182 LEU A C 1
ATOM 1493 O O . LEU A 1 182 ? 9.701 -5.032 -17.656 1.00 95.81 182 LEU A O 1
ATOM 1497 N N . LEU A 1 183 ? 10.157 -7.235 -17.527 1.00 96.19 183 LEU A N 1
ATOM 1498 C CA . LEU A 1 183 ? 8.889 -7.606 -16.900 1.00 96.19 183 LEU A CA 1
ATOM 1499 C C . LEU A 1 183 ? 8.710 -6.911 -15.544 1.00 96.19 183 LEU A C 1
ATOM 1501 O O . LEU A 1 183 ? 7.659 -6.332 -15.284 1.00 96.19 183 LEU A O 1
ATOM 1505 N N . LEU A 1 184 ? 9.756 -6.914 -14.712 1.00 96.06 184 LEU A N 1
ATOM 1506 C CA . LEU A 1 184 ? 9.756 -6.234 -13.418 1.00 96.06 184 LEU A CA 1
ATOM 1507 C C . LEU A 1 184 ? 9.509 -4.727 -13.592 1.00 96.06 184 LEU A C 1
ATOM 1509 O O . LEU A 1 184 ? 8.661 -4.157 -12.912 1.00 96.06 184 LEU A O 1
ATOM 1513 N N . ILE A 1 185 ? 10.208 -4.088 -14.534 1.00 95.88 185 ILE A N 1
ATOM 1514 C CA . ILE A 1 185 ? 10.073 -2.657 -14.832 1.00 95.88 185 ILE A CA 1
ATOM 1515 C C . ILE A 1 185 ? 8.647 -2.340 -15.288 1.00 95.88 185 ILE A C 1
ATOM 1517 O O . ILE A 1 185 ? 8.072 -1.355 -14.828 1.00 95.88 185 ILE A O 1
ATOM 1521 N N . VAL A 1 186 ? 8.051 -3.169 -16.149 1.00 97.81 186 VAL A N 1
ATOM 1522 C CA . VAL A 1 186 ? 6.660 -2.999 -16.592 1.00 97.81 186 VAL A CA 1
ATOM 1523 C C . VAL A 1 186 ? 5.698 -3.085 -15.404 1.00 97.81 186 VAL A C 1
ATOM 1525 O O . VAL A 1 186 ? 4.877 -2.190 -15.236 1.00 97.81 186 VAL A O 1
ATOM 1528 N N . ILE A 1 187 ? 5.830 -4.094 -14.538 1.00 97.81 187 ILE A N 1
ATOM 1529 C CA . ILE A 1 187 ? 4.955 -4.268 -13.364 1.00 97.81 187 ILE A CA 1
ATOM 1530 C C . ILE A 1 187 ? 5.082 -3.084 -12.394 1.00 97.81 187 ILE A C 1
ATOM 1532 O O . ILE A 1 187 ? 4.078 -2.528 -11.943 1.00 97.81 187 ILE A O 1
ATOM 1536 N N . VAL A 1 188 ? 6.308 -2.658 -12.087 1.00 95.50 188 VAL A N 1
ATOM 1537 C CA . VAL A 1 188 ? 6.565 -1.556 -11.146 1.00 95.50 188 VAL A CA 1
ATOM 1538 C C . VAL A 1 188 ? 6.099 -0.214 -11.719 1.00 95.50 188 VAL A C 1
ATOM 1540 O O . VAL A 1 188 ? 5.442 0.560 -11.028 1.00 95.50 188 VAL A O 1
ATOM 1543 N N . SER A 1 189 ? 6.383 0.064 -12.992 1.00 96.62 189 SER A N 1
ATOM 1544 C CA . SER A 1 189 ? 5.978 1.323 -13.633 1.00 96.62 189 SER A CA 1
ATOM 1545 C C . SER A 1 189 ? 4.463 1.425 -13.819 1.00 96.62 189 SER A C 1
ATOM 1547 O O . SER A 1 189 ? 3.881 2.485 -13.570 1.00 96.62 189 SER A O 1
ATOM 1549 N N . LEU A 1 190 ? 3.803 0.324 -14.190 1.00 97.00 190 LEU A N 1
ATOM 1550 C CA . LEU A 1 190 ? 2.354 0.284 -14.350 1.00 97.00 190 LEU A CA 1
ATOM 1551 C C . LEU A 1 190 ? 1.638 0.400 -13.001 1.00 97.00 190 LEU A C 1
ATOM 1553 O O . LEU A 1 190 ? 0.706 1.193 -12.883 1.00 97.00 190 LEU A O 1
ATOM 1557 N N . SER A 1 191 ? 2.101 -0.317 -11.971 1.00 96.12 191 SER A N 1
ATOM 1558 C CA . SER A 1 191 ? 1.530 -0.212 -10.621 1.00 96.12 191 SER A CA 1
ATOM 1559 C C . SER A 1 191 ? 1.719 1.187 -10.027 1.00 96.12 191 SER A C 1
ATOM 1561 O O . SER A 1 191 ? 0.755 1.772 -9.538 1.00 96.12 191 SER A O 1
ATOM 1563 N N . GLY A 1 192 ? 2.908 1.787 -10.155 1.00 94.31 192 GLY A N 1
ATOM 1564 C CA . GLY A 1 192 ? 3.157 3.169 -9.732 1.00 94.31 192 GLY A CA 1
ATOM 1565 C C . GLY A 1 192 ? 2.270 4.188 -10.456 1.00 94.31 192 GLY A C 1
ATOM 1566 O O . GLY A 1 192 ? 1.720 5.096 -9.829 1.00 94.31 192 GLY A O 1
ATOM 1567 N N . THR A 1 193 ? 2.065 4.008 -11.766 1.00 95.75 193 THR A N 1
ATOM 1568 C CA . THR A 1 193 ? 1.151 4.844 -12.561 1.00 95.75 193 THR A CA 1
ATOM 1569 C C . THR A 1 193 ? -0.293 4.692 -12.080 1.00 95.75 193 THR A C 1
ATOM 1571 O O . THR A 1 193 ? -0.963 5.692 -11.822 1.00 95.75 193 THR A O 1
ATOM 1574 N N . PHE A 1 194 ? -0.759 3.454 -11.906 1.00 95.12 194 PHE A N 1
ATOM 1575 C CA . PHE A 1 194 ? -2.113 3.144 -11.448 1.00 95.12 194 PHE A CA 1
ATOM 1576 C C . PHE A 1 194 ? -2.408 3.748 -10.069 1.00 95.12 194 PHE A C 1
ATOM 1578 O O . PHE A 1 194 ? -3.385 4.481 -9.917 1.00 95.12 194 PHE A O 1
ATOM 1585 N N . LEU A 1 195 ? -1.521 3.530 -9.092 1.00 92.81 195 LEU A N 1
ATOM 1586 C CA . LEU A 1 195 ? -1.654 4.084 -7.740 1.00 92.81 195 LEU A CA 1
ATOM 1587 C C . LEU A 1 195 ? -1.672 5.618 -7.745 1.00 92.81 195 LEU A C 1
ATOM 1589 O O . LEU A 1 195 ? -2.352 6.243 -6.929 1.00 92.81 195 LEU A O 1
ATOM 1593 N N . SER A 1 196 ? -0.943 6.255 -8.666 1.00 93.56 196 SER A N 1
ATOM 1594 C CA . SER A 1 196 ? -0.998 7.709 -8.823 1.00 93.56 196 SER A CA 1
ATOM 1595 C C . SER A 1 196 ? -2.354 8.170 -9.368 1.00 93.56 196 SER A C 1
ATOM 1597 O O . SER A 1 196 ? -2.960 9.084 -8.803 1.00 93.56 196 SER A O 1
ATOM 1599 N N . LEU A 1 197 ? -2.881 7.509 -10.406 1.00 93.62 197 LEU A N 1
ATOM 1600 C CA . LEU A 1 197 ? -4.198 7.822 -10.975 1.00 93.62 197 LEU A CA 1
ATOM 1601 C C . LEU A 1 197 ? -5.321 7.678 -9.940 1.00 93.62 197 LEU A C 1
ATOM 1603 O O . LEU A 1 197 ? -6.164 8.572 -9.818 1.00 93.62 197 LEU A O 1
ATOM 1607 N N . GLU A 1 198 ? -5.292 6.603 -9.153 1.00 90.94 198 GLU A N 1
ATOM 1608 C CA . GLU A 1 198 ? -6.206 6.384 -8.029 1.00 90.94 198 GLU A CA 1
ATOM 1609 C C . GLU A 1 198 ? -6.066 7.492 -6.973 1.00 90.94 198 GLU A C 1
ATOM 1611 O O . GLU A 1 198 ? -7.052 8.097 -6.546 1.00 90.94 198 GLU A O 1
ATOM 1616 N N . ARG A 1 199 ? -4.830 7.847 -6.594 1.00 89.38 199 ARG A N 1
ATOM 1617 C CA . ARG A 1 199 ? -4.571 8.884 -5.585 1.00 89.38 199 ARG A CA 1
ATOM 1618 C C . ARG A 1 199 ? -5.122 10.255 -5.975 1.00 89.38 199 ARG A C 1
ATOM 1620 O O . ARG A 1 199 ? -5.518 11.024 -5.094 1.00 89.38 199 ARG A O 1
ATOM 1627 N N . PHE A 1 200 ? -5.119 10.575 -7.265 1.00 90.50 200 PHE A N 1
ATOM 1628 C CA . PHE A 1 200 ? -5.684 11.812 -7.805 1.00 90.50 200 PHE A CA 1
ATOM 1629 C C . PHE A 1 200 ? -7.160 11.686 -8.207 1.00 90.50 200 PHE A C 1
ATOM 1631 O O . PHE A 1 200 ? -7.718 12.652 -8.721 1.00 90.50 200 PHE A O 1
ATOM 1638 N N . LYS A 1 201 ? -7.805 10.551 -7.900 1.00 88.56 201 LYS A N 1
ATOM 1639 C CA . LYS A 1 201 ? -9.215 10.256 -8.198 1.00 88.56 201 LYS A CA 1
ATOM 1640 C C . LYS A 1 201 ? -9.559 10.314 -9.691 1.00 88.56 201 LYS A C 1
ATOM 1642 O O . LYS A 1 201 ? -10.716 10.515 -10.041 1.00 88.56 201 LYS A O 1
ATOM 1647 N N . PHE A 1 202 ? -8.575 10.120 -10.572 1.00 87.06 202 PHE A N 1
ATOM 1648 C CA . PHE A 1 202 ? -8.845 9.912 -11.999 1.00 87.06 202 PHE A CA 1
ATOM 1649 C C . PHE A 1 202 ? -9.517 8.558 -12.243 1.00 87.06 202 PHE A C 1
ATOM 1651 O O . PHE A 1 202 ? -10.258 8.393 -13.205 1.00 87.06 202 PHE A O 1
ATOM 1658 N N . ILE A 1 203 ? -9.263 7.601 -11.348 1.00 82.44 203 ILE A N 1
ATOM 1659 C CA . ILE A 1 203 ? -9.904 6.291 -11.288 1.00 82.44 203 ILE A CA 1
ATOM 1660 C C . ILE A 1 203 ? -10.418 6.129 -9.854 1.00 82.44 203 ILE A C 1
ATOM 1662 O O . ILE A 1 203 ? -9.683 6.418 -8.909 1.00 82.44 203 ILE A O 1
ATOM 1666 N N . SER A 1 204 ? -11.670 5.702 -9.679 1.00 71.62 204 SER A N 1
ATOM 1667 C CA . SER A 1 204 ? -12.238 5.416 -8.356 1.00 71.62 204 SER A CA 1
ATOM 1668 C C . SER A 1 204 ? -12.418 3.915 -8.185 1.00 71.62 204 SER A C 1
ATOM 1670 O O . SER A 1 204 ? -13.256 3.303 -8.840 1.00 71.62 204 SER A O 1
ATOM 1672 N N . THR A 1 205 ? -11.626 3.332 -7.297 1.00 66.31 205 THR A N 1
ATOM 1673 C CA . THR A 1 205 ? -11.705 1.927 -6.866 1.00 66.31 205 THR A CA 1
ATOM 1674 C C . THR A 1 205 ? -12.602 1.768 -5.641 1.00 66.31 205 THR A C 1
ATOM 1676 O O . THR A 1 205 ? -13.300 0.767 -5.505 1.00 66.31 205 THR A O 1
ATOM 1679 N N . LYS A 1 206 ? -12.637 2.777 -4.759 1.00 62.94 206 LYS A N 1
ATOM 1680 C CA . LYS A 1 206 ? -13.538 2.792 -3.607 1.00 62.94 206 LYS A CA 1
ATOM 1681 C C . LYS A 1 206 ? -14.954 3.079 -4.086 1.00 62.94 206 LYS A C 1
ATOM 1683 O O . LYS A 1 206 ? -15.263 4.187 -4.528 1.00 62.94 206 LYS A O 1
ATOM 1688 N N . LYS A 1 207 ? -15.810 2.062 -4.002 1.00 57.69 207 LYS A N 1
ATOM 1689 C CA . LYS A 1 207 ? -17.255 2.216 -4.155 1.00 57.69 207 LYS A CA 1
ATOM 1690 C C . LYS A 1 207 ? -17.719 3.136 -3.025 1.00 57.69 207 LYS A C 1
ATOM 1692 O O . LYS A 1 207 ? -17.500 2.828 -1.859 1.00 57.69 207 LYS A O 1
ATOM 1697 N N . THR A 1 208 ? -18.312 4.280 -3.349 1.00 54.81 208 THR A N 1
ATOM 1698 C CA . THR A 1 208 ? -19.084 5.047 -2.368 1.00 54.81 208 THR A CA 1
ATOM 1699 C C . THR A 1 208 ? -20.269 4.176 -1.971 1.00 54.81 208 THR A C 1
ATOM 1701 O O . THR A 1 208 ? -21.203 4.007 -2.757 1.00 54.81 208 THR A O 1
ATOM 1704 N N . LEU A 1 209 ? -20.186 3.536 -0.808 1.00 60.53 209 LEU A N 1
ATOM 1705 C CA . LEU A 1 209 ? -21.277 2.739 -0.267 1.00 60.53 209 LEU A CA 1
ATOM 1706 C C . LEU A 1 209 ? -22.272 3.715 0.360 1.00 60.53 209 LEU A C 1
ATOM 1708 O O . LEU A 1 209 ? -22.129 4.128 1.505 1.00 60.53 209 LEU A O 1
ATOM 1712 N N . ASN A 1 210 ? -23.241 4.158 -0.441 1.00 59.81 210 ASN A N 1
ATOM 1713 C CA . ASN A 1 210 ? -24.415 4.830 0.094 1.00 59.81 210 ASN A CA 1
ATOM 1714 C C . ASN A 1 210 ? -25.289 3.751 0.724 1.00 59.81 210 ASN A C 1
ATOM 1716 O O . ASN A 1 210 ? -25.889 2.945 0.012 1.00 59.81 210 ASN A O 1
ATOM 1720 N N . HIS A 1 211 ? -25.327 3.722 2.050 1.00 67.75 211 HIS A N 1
ATOM 1721 C CA . HIS A 1 211 ? -26.247 2.856 2.770 1.00 67.75 211 HIS A CA 1
ATOM 1722 C C . HIS A 1 211 ? -27.624 3.497 2.764 1.00 67.75 211 HIS A C 1
ATOM 1724 O O . HIS A 1 211 ? -27.784 4.632 3.211 1.00 67.75 211 HIS A O 1
ATOM 1730 N N . ASN A 1 212 ? -28.607 2.784 2.224 1.00 66.88 212 ASN A N 1
ATOM 1731 C CA . ASN A 1 212 ? -29.995 3.216 2.254 1.00 66.88 212 ASN A CA 1
ATOM 1732 C C . ASN A 1 212 ? -30.668 2.512 3.435 1.00 66.88 212 ASN A C 1
ATOM 1734 O O . ASN A 1 212 ? -31.141 1.387 3.294 1.00 66.88 212 ASN A O 1
ATOM 1738 N N . ILE A 1 213 ? -30.602 3.131 4.615 1.00 70.75 213 ILE A N 1
ATOM 1739 C CA . ILE A 1 213 ? -31.205 2.588 5.836 1.00 70.75 213 ILE A CA 1
ATOM 1740 C C . ILE A 1 213 ? -32.668 3.018 5.860 1.00 70.75 213 ILE A C 1
ATOM 1742 O O . ILE A 1 213 ? -32.963 4.214 5.838 1.00 70.75 213 ILE A O 1
ATOM 1746 N N . ASN A 1 214 ? -33.579 2.050 5.907 1.00 73.00 214 ASN A N 1
ATOM 1747 C CA . ASN A 1 214 ? -34.987 2.331 6.137 1.00 73.00 214 ASN A CA 1
ATOM 1748 C C . ASN A 1 214 ? -35.241 2.438 7.646 1.00 73.00 214 ASN A C 1
ATOM 1750 O O . ASN A 1 214 ? -35.377 1.425 8.330 1.00 73.00 214 ASN A O 1
ATOM 1754 N N . PHE A 1 215 ? -35.278 3.667 8.165 1.00 71.19 215 PHE A N 1
ATOM 1755 C CA . PHE A 1 215 ? -35.455 3.911 9.599 1.00 71.19 215 PHE A CA 1
ATOM 1756 C C . PHE A 1 215 ? -36.815 3.434 10.136 1.00 71.19 215 PHE A C 1
ATOM 1758 O O . PHE A 1 215 ? -36.920 3.122 11.320 1.00 71.19 215 PHE A O 1
ATOM 1765 N N . ASP A 1 216 ? -37.822 3.291 9.269 1.00 67.94 216 ASP A N 1
ATOM 1766 C CA . ASP A 1 216 ? -39.171 2.860 9.653 1.00 67.94 216 ASP A CA 1
ATOM 1767 C C . ASP A 1 216 ? -39.275 1.340 9.896 1.00 67.94 216 ASP A C 1
ATOM 1769 O O . ASP A 1 216 ? -40.219 0.871 10.531 1.00 67.94 216 ASP A O 1
ATOM 1773 N N . GLU A 1 217 ? -38.301 0.553 9.423 1.00 72.25 217 GLU A N 1
ATOM 1774 C CA . GLU A 1 217 ? -38.283 -0.916 9.536 1.00 72.25 217 GLU A CA 1
ATOM 1775 C C . GLU A 1 217 ? -37.340 -1.434 10.638 1.00 72.25 217 GLU A C 1
ATOM 1777 O O . GLU A 1 217 ? -37.175 -2.648 10.801 1.00 72.25 217 GLU A O 1
ATOM 1782 N N . ILE A 1 218 ? -36.727 -0.541 11.427 1.00 75.12 218 ILE A N 1
ATOM 1783 C CA . ILE A 1 218 ? -35.747 -0.939 12.441 1.00 75.12 218 ILE A CA 1
ATOM 1784 C C . ILE A 1 218 ? -36.437 -1.640 13.618 1.00 75.12 218 ILE A C 1
ATOM 1786 O O . ILE A 1 218 ? -37.243 -1.065 14.351 1.00 75.12 218 ILE A O 1
ATOM 1790 N N . LYS A 1 219 ? -36.074 -2.905 13.851 1.00 72.69 219 LYS A N 1
ATOM 1791 C CA . LYS A 1 219 ? -36.581 -3.694 14.979 1.00 72.69 219 LYS A CA 1
ATOM 1792 C C . LYS A 1 219 ? -35.736 -3.481 16.237 1.00 72.69 219 LYS A C 1
ATOM 1794 O O . LYS A 1 219 ? -34.512 -3.579 16.207 1.00 72.69 219 LYS A O 1
ATOM 1799 N N . LEU A 1 220 ? -36.415 -3.275 17.367 1.00 68.12 220 LEU A N 1
ATOM 1800 C CA . LEU A 1 220 ? -35.813 -3.140 18.706 1.00 68.12 220 LEU A CA 1
ATOM 1801 C C . LEU A 1 220 ? -35.651 -4.476 19.450 1.00 68.12 220 LEU A C 1
ATOM 1803 O O . LEU A 1 220 ? -34.933 -4.564 20.446 1.00 68.12 220 LEU A O 1
ATOM 1807 N N . VAL A 1 221 ? -36.360 -5.516 19.006 1.00 69.75 221 VAL A N 1
ATOM 1808 C CA . VAL A 1 221 ? -36.496 -6.793 19.716 1.00 69.75 221 VAL A CA 1
ATOM 1809 C C . VAL A 1 221 ? -36.159 -7.939 18.756 1.00 69.75 221 VAL A C 1
ATOM 1811 O O . VAL A 1 221 ? -36.605 -7.907 17.609 1.00 69.75 221 VAL A O 1
ATOM 1814 N N . PRO A 1 222 ? -35.419 -8.970 19.206 1.00 72.19 222 PRO A N 1
ATOM 1815 C CA . PRO A 1 222 ? -34.874 -9.152 20.555 1.00 72.19 222 PRO A CA 1
ATOM 1816 C C . PRO A 1 222 ? -33.578 -8.367 20.790 1.00 72.19 222 PRO A C 1
ATOM 1818 O O . PRO A 1 222 ? -32.662 -8.430 19.977 1.00 72.19 222 PRO A O 1
ATOM 1821 N N . LYS A 1 223 ? -33.469 -7.705 21.952 1.00 77.50 223 LYS A N 1
ATOM 1822 C CA . LYS A 1 223 ? -32.204 -7.120 22.413 1.00 77.50 223 LYS A CA 1
ATOM 1823 C C . LYS A 1 223 ? -31.242 -8.246 22.791 1.00 77.50 223 LYS A C 1
ATOM 1825 O O . LYS A 1 223 ? -31.509 -9.010 23.719 1.00 77.50 223 LYS A O 1
ATOM 1830 N N . ARG A 1 224 ? -30.131 -8.360 22.071 1.00 79.19 224 ARG A N 1
ATOM 1831 C CA . ARG A 1 224 ? -29.062 -9.332 22.317 1.00 79.19 224 ARG A CA 1
ATOM 1832 C C . ARG A 1 224 ? -27.813 -8.589 22.798 1.00 79.19 224 ARG A C 1
ATOM 1834 O O . ARG A 1 224 ? -27.615 -7.420 22.492 1.00 79.19 224 ARG A O 1
ATOM 1841 N N . ASN A 1 225 ? -26.969 -9.266 23.574 1.00 79.94 225 ASN A N 1
ATOM 1842 C CA . ASN A 1 225 ? -25.628 -8.754 23.865 1.00 79.94 225 ASN A CA 1
ATOM 1843 C C . ASN A 1 225 ? -24.796 -8.781 22.568 1.00 79.94 225 ASN A C 1
ATOM 1845 O O . ASN A 1 225 ? -24.951 -9.717 21.781 1.00 79.94 225 ASN A O 1
ATOM 1849 N N . TYR A 1 226 ? -23.920 -7.799 22.358 1.00 78.06 226 TYR A N 1
ATOM 1850 C CA . TYR A 1 226 ? -23.095 -7.663 21.155 1.00 78.06 226 TYR A CA 1
ATOM 1851 C C . TYR A 1 226 ? -22.316 -8.945 20.835 1.00 78.06 226 TYR A C 1
ATOM 1853 O O . TYR A 1 226 ? -22.341 -9.416 19.701 1.00 78.06 226 TYR A O 1
ATOM 1861 N N . SER A 1 227 ? -21.730 -9.602 21.843 1.00 71.31 227 SER A N 1
ATOM 1862 C CA . SER A 1 227 ? -20.997 -10.869 21.666 1.00 71.31 227 SER A CA 1
ATOM 1863 C C . SER A 1 227 ? -21.871 -12.021 21.145 1.00 71.31 227 SER A C 1
ATOM 1865 O O . SER A 1 227 ? -21.361 -13.036 20.674 1.00 71.31 227 SER A O 1
ATOM 1867 N N . ASN A 1 228 ? -23.198 -11.876 21.210 1.00 82.00 228 ASN A N 1
ATOM 1868 C CA . ASN A 1 228 ? -24.165 -12.861 20.741 1.00 82.00 228 ASN A CA 1
ATOM 1869 C C . ASN A 1 228 ? -24.724 -12.592 19.344 1.00 82.00 228 ASN A C 1
ATOM 1871 O O . ASN A 1 228 ? -25.508 -13.413 18.865 1.00 82.00 228 ASN A O 1
ATOM 1875 N N . PHE A 1 229 ? -24.327 -11.505 18.682 1.00 87.94 229 PHE A N 1
ATOM 1876 C CA . PHE A 1 229 ? -24.733 -11.251 17.305 1.00 87.94 229 PHE A CA 1
ATOM 1877 C C . PHE A 1 229 ? -24.161 -12.328 16.382 1.00 87.94 229 PHE A C 1
ATOM 1879 O O . PHE A 1 229 ? -22.957 -12.590 16.378 1.00 87.94 229 PHE A O 1
ATOM 1886 N N . GLU A 1 230 ? -25.026 -12.956 15.584 1.00 87.50 230 GLU A N 1
ATOM 1887 C CA . GLU A 1 230 ? -24.629 -14.006 14.635 1.00 87.50 230 GLU A CA 1
ATOM 1888 C C . GLU A 1 230 ? -23.597 -13.484 13.632 1.00 87.50 230 GLU A C 1
ATOM 1890 O O . GLU A 1 230 ? -22.640 -14.179 13.300 1.00 87.50 230 GLU A O 1
ATOM 1895 N N . VAL A 1 231 ? -23.729 -12.215 13.235 1.00 89.31 231 VAL A N 1
ATOM 1896 C CA . VAL A 1 231 ? -22.775 -11.529 12.361 1.00 89.31 231 VAL A CA 1
ATOM 1897 C C . VAL A 1 231 ? -21.369 -11.521 12.968 1.00 89.31 231 VAL A C 1
ATOM 1899 O O . VAL A 1 231 ? -20.410 -11.884 12.294 1.00 89.31 231 VAL A O 1
ATOM 1902 N N . PHE A 1 232 ? -21.224 -11.187 14.254 1.00 91.44 232 PHE A N 1
ATOM 1903 C CA . PHE A 1 232 ? -19.907 -11.113 14.902 1.00 91.44 232 PHE A CA 1
ATOM 1904 C C . PHE A 1 232 ? -19.304 -12.495 15.177 1.00 91.44 232 PHE A C 1
ATOM 1906 O O . PHE A 1 232 ? -18.083 -12.622 15.242 1.00 91.44 232 PHE A O 1
ATOM 1913 N N . LYS A 1 233 ? -20.143 -13.530 15.309 1.00 90.94 233 LYS A N 1
ATOM 1914 C CA . LYS A 1 233 ? -19.710 -14.928 15.463 1.00 90.94 233 LYS A CA 1
ATOM 1915 C C . LYS A 1 233 ? -19.205 -15.550 14.166 1.00 90.94 233 LYS A C 1
ATOM 1917 O O . LYS A 1 233 ? -18.467 -16.523 14.221 1.00 90.94 233 LYS A O 1
ATOM 1922 N N . ASN A 1 234 ? -19.596 -14.999 13.019 1.00 91.44 234 ASN A N 1
ATOM 1923 C CA . ASN A 1 234 ? -19.217 -15.523 11.708 1.00 91.44 234 ASN A CA 1
ATOM 1924 C C . ASN A 1 234 ? -18.057 -14.749 11.063 1.00 91.44 234 ASN A C 1
ATOM 1926 O O . ASN A 1 234 ? -17.442 -15.259 10.131 1.00 91.44 234 ASN A O 1
ATOM 1930 N N . ILE A 1 235 ? -17.746 -13.542 11.548 1.00 92.31 235 ILE A N 1
ATOM 1931 C CA . ILE A 1 235 ? -16.660 -12.704 11.024 1.00 92.31 235 ILE A CA 1
ATOM 1932 C C . ILE A 1 235 ? -15.372 -12.959 11.809 1.00 92.31 235 ILE A C 1
ATOM 1934 O O . ILE A 1 235 ? -15.331 -12.819 13.034 1.00 92.31 235 ILE A O 1
ATOM 1938 N N . LYS A 1 236 ? -14.299 -13.285 11.090 1.00 93.12 236 LYS A N 1
ATOM 1939 C CA . LYS A 1 236 ? -12.941 -13.400 11.639 1.00 93.12 236 LYS A CA 1
ATOM 1940 C C . LYS A 1 236 ? -12.250 -12.042 11.693 1.00 93.12 236 LYS A C 1
ATOM 1942 O O . LYS A 1 236 ? -12.502 -11.190 10.841 1.00 93.12 236 LYS A O 1
ATOM 1947 N N . ILE A 1 237 ? -11.319 -11.853 12.632 1.00 91.50 237 ILE A N 1
ATOM 1948 C CA . ILE A 1 237 ? -10.571 -10.586 12.722 1.00 91.50 237 ILE A CA 1
ATOM 1949 C C . ILE A 1 237 ? -9.774 -10.332 11.430 1.00 91.50 237 ILE A C 1
ATOM 1951 O O . ILE A 1 237 ? -9.727 -9.210 10.944 1.00 91.50 237 ILE A O 1
ATOM 1955 N N . SER A 1 238 ? -9.229 -11.370 10.792 1.00 91.50 238 SER A N 1
ATOM 1956 C CA . SER A 1 238 ? -8.499 -11.236 9.519 1.00 91.50 238 SER A CA 1
ATOM 1957 C C . SER A 1 238 ? -9.320 -10.669 8.346 1.00 91.50 238 SER A C 1
ATOM 1959 O O . SER A 1 238 ? -8.760 -10.373 7.286 1.00 91.50 238 SER A O 1
ATOM 1961 N N . GLU A 1 239 ? -10.646 -10.588 8.476 1.00 91.31 239 GLU A N 1
ATOM 1962 C CA . GLU A 1 239 ? -11.557 -10.095 7.436 1.00 91.31 239 GLU A CA 1
ATOM 1963 C C . GLU A 1 239 ? -11.969 -8.633 7.638 1.00 91.31 239 GLU A C 1
ATOM 1965 O O . GLU A 1 239 ? -12.443 -8.006 6.683 1.00 91.31 239 GLU A O 1
ATOM 1970 N N . ILE A 1 240 ? -11.773 -8.091 8.845 1.00 92.69 240 ILE A N 1
ATOM 1971 C CA . ILE A 1 240 ? -12.143 -6.715 9.176 1.00 92.69 240 ILE A CA 1
ATOM 1972 C C . ILE A 1 240 ? -11.030 -5.737 8.789 1.00 92.69 240 ILE A C 1
ATOM 1974 O O . ILE A 1 240 ? -9.846 -6.018 8.933 1.00 92.69 240 ILE A O 1
ATOM 1978 N N . GLU A 1 241 ? -11.426 -4.561 8.322 1.00 91.94 241 GLU A N 1
ATOM 1979 C CA . GLU A 1 241 ? -10.592 -3.358 8.296 1.00 91.94 241 GLU A CA 1
ATOM 1980 C C . GLU A 1 241 ? -10.886 -2.510 9.532 1.00 91.94 241 GLU A C 1
ATOM 1982 O O . GLU A 1 241 ? -9.974 -2.020 10.197 1.00 91.94 241 GLU A O 1
ATOM 1987 N N . TYR A 1 242 ? -12.170 -2.351 9.864 1.00 93.81 242 TYR A N 1
ATOM 1988 C CA . TYR A 1 242 ? -12.601 -1.609 11.038 1.00 93.81 242 TYR A CA 1
ATOM 1989 C C . TYR A 1 242 ? -13.998 -2.030 11.510 1.00 93.81 242 TYR A C 1
ATOM 1991 O O . TYR A 1 242 ? -14.816 -2.533 10.739 1.00 93.81 242 TYR A O 1
ATOM 1999 N N . VAL A 1 243 ? -14.271 -1.779 12.785 1.00 94.69 243 VAL A N 1
ATOM 2000 C CA . VAL A 1 243 ? -15.567 -1.910 13.447 1.00 94.69 243 VAL A CA 1
ATOM 2001 C C . VAL A 1 243 ? -15.780 -0.648 14.266 1.00 94.69 243 VAL A C 1
ATOM 2003 O O . VAL A 1 243 ? -15.103 -0.425 15.270 1.00 94.69 243 VAL A O 1
ATOM 2006 N N . GLN A 1 244 ? -16.715 0.185 13.831 1.00 93.75 244 GLN A N 1
ATOM 2007 C CA . GLN A 1 244 ? -17.140 1.369 14.557 1.00 93.75 244 GLN A CA 1
ATOM 2008 C C . GLN A 1 244 ? -18.381 1.027 15.379 1.00 93.75 244 GLN A C 1
ATOM 2010 O O . GLN A 1 244 ? -19.363 0.511 14.840 1.00 93.75 244 GLN A O 1
ATOM 2015 N N . PHE A 1 245 ? -18.321 1.312 16.676 1.00 93.31 245 PHE A N 1
ATOM 2016 C CA . PHE A 1 245 ? -19.430 1.092 17.596 1.00 93.31 245 PHE A CA 1
ATOM 2017 C C . PHE A 1 245 ? -20.445 2.245 17.502 1.00 93.31 245 PHE A C 1
ATOM 2019 O O . PHE A 1 245 ? -20.062 3.367 17.143 1.00 93.31 245 PHE A O 1
ATOM 2026 N N . PRO A 1 246 ? -21.734 1.987 17.799 1.00 90.31 246 PRO A N 1
ATOM 2027 C CA . PRO A 1 246 ? -22.747 3.035 17.888 1.00 90.31 246 PRO A CA 1
ATOM 2028 C C . PRO A 1 246 ? -22.343 4.076 18.941 1.00 90.31 246 PRO A C 1
ATOM 2030 O O . PRO A 1 246 ? -21.794 3.733 19.987 1.00 90.31 246 PRO A O 1
ATOM 2033 N N . PHE A 1 247 ? -22.593 5.355 18.655 1.00 83.94 247 PHE A N 1
ATOM 2034 C CA . PHE A 1 247 ? -22.212 6.450 19.553 1.00 83.94 247 PHE A CA 1
ATOM 2035 C C . PHE A 1 247 ? -23.163 6.580 20.749 1.00 83.94 247 PHE A C 1
ATOM 2037 O O . PHE A 1 247 ? -22.760 7.023 21.823 1.00 83.94 247 PHE A O 1
ATOM 2044 N N . SER A 1 248 ? -24.427 6.207 20.564 1.00 85.31 248 SER A N 1
ATOM 2045 C CA . SER A 1 248 ? -25.467 6.295 21.577 1.00 85.31 248 SER A CA 1
ATOM 2046 C C . SER A 1 248 ? -26.443 5.121 21.497 1.00 85.31 248 SER A C 1
ATOM 2048 O O . SER A 1 248 ? -26.464 4.350 20.540 1.00 85.31 248 SER A O 1
ATOM 2050 N N . ASN A 1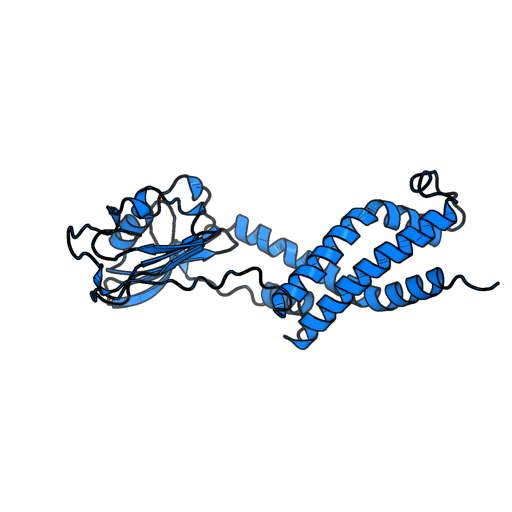 249 ? -27.315 5.026 22.502 1.00 82.00 249 ASN A N 1
ATOM 2051 C CA . ASN A 1 249 ? -28.384 4.026 22.571 1.00 82.00 249 ASN A CA 1
ATOM 2052 C C . ASN A 1 249 ? -29.602 4.378 21.687 1.00 82.00 249 ASN A C 1
ATOM 2054 O O . ASN A 1 249 ? -30.696 3.864 21.926 1.00 82.00 249 ASN A O 1
ATOM 2058 N N . LEU A 1 250 ? -29.452 5.308 20.741 1.00 83.25 250 LEU A N 1
ATOM 2059 C CA . LEU A 1 250 ? -30.503 5.724 19.813 1.00 83.25 250 LEU A CA 1
ATOM 2060 C C . LEU A 1 250 ? -30.665 4.711 18.681 1.00 83.25 250 LEU A C 1
ATOM 2062 O O . LEU A 1 250 ? -29.686 4.165 18.191 1.00 83.25 250 LEU A O 1
ATOM 2066 N N . ILE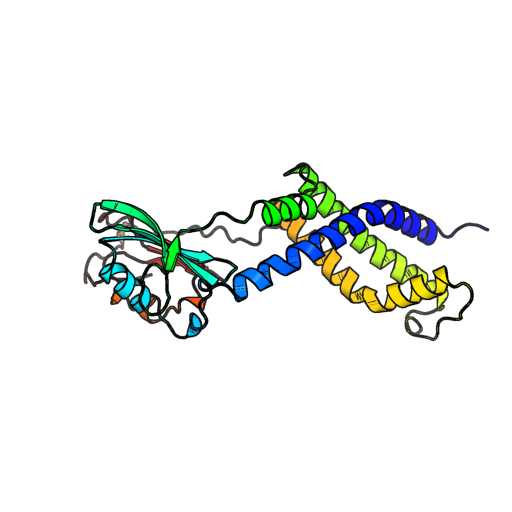 A 1 251 ? -31.891 4.471 18.221 1.00 78.50 251 ILE A N 1
ATOM 2067 C CA . ILE A 1 251 ? -32.160 3.436 17.211 1.00 78.50 251 ILE A CA 1
ATOM 2068 C C . ILE A 1 251 ? -31.509 3.717 15.854 1.00 78.50 251 ILE A C 1
ATOM 2070 O O . ILE A 1 251 ? -31.229 2.803 15.085 1.00 78.50 251 ILE A O 1
ATOM 2074 N N . GLU A 1 252 ? -31.206 4.981 15.605 1.00 81.12 252 GLU A N 1
ATOM 2075 C CA . GLU A 1 252 ? -30.524 5.483 14.427 1.00 81.12 252 GLU A CA 1
ATOM 2076 C C . GLU A 1 252 ? -29.014 5.207 14.452 1.00 81.12 252 GLU A C 1
ATOM 2078 O O . GLU A 1 252 ? -28.364 5.262 13.406 1.00 81.12 252 GLU A O 1
ATOM 2083 N N . ASP A 1 253 ? -28.443 4.860 15.608 1.00 85.44 253 ASP A N 1
ATOM 2084 C CA . ASP A 1 253 ? -27.033 4.510 15.735 1.00 85.44 253 ASP A CA 1
ATOM 2085 C C . ASP A 1 253 ? -26.815 3.011 15.518 1.00 85.44 253 ASP A C 1
ATOM 2087 O O . ASP A 1 253 ? -27.512 2.153 16.059 1.00 85.44 253 ASP A O 1
ATOM 2091 N N . HIS A 1 254 ? -25.825 2.697 14.687 1.00 89.00 254 HIS A N 1
ATOM 2092 C CA . HIS A 1 254 ? -25.564 1.347 14.203 1.00 89.00 254 HIS A CA 1
ATOM 2093 C C . HIS A 1 254 ? -24.074 1.039 14.299 1.00 89.00 254 HIS A C 1
ATOM 2095 O O . HIS A 1 254 ? -23.227 1.936 14.250 1.00 89.00 254 HIS A O 1
ATOM 2101 N N . PHE A 1 255 ? -23.751 -0.247 14.345 1.00 90.56 255 PHE A N 1
ATOM 2102 C CA . PHE A 1 255 ? -22.395 -0.696 14.083 1.00 90.56 255 PHE A CA 1
ATOM 2103 C C . PHE A 1 255 ? -22.074 -0.514 12.602 1.00 90.56 255 PHE A C 1
ATOM 2105 O O . PHE A 1 255 ? -22.884 -0.856 11.741 1.00 90.56 255 PHE A O 1
ATOM 2112 N N . LYS A 1 256 ? -20.871 -0.029 12.297 1.00 92.06 256 LYS A N 1
ATOM 2113 C CA . LYS A 1 256 ? -20.339 -0.024 10.928 1.00 92.06 256 LYS A CA 1
ATOM 2114 C C . LYS A 1 256 ? -19.131 -0.931 10.871 1.00 92.06 256 LYS A C 1
ATOM 2116 O O . LYS A 1 256 ? -18.164 -0.710 11.595 1.00 92.06 256 LYS A O 1
ATOM 2121 N N . ILE A 1 257 ? -19.186 -1.944 10.019 1.00 92.38 257 ILE A N 1
ATOM 2122 C CA . ILE A 1 257 ? -18.111 -2.918 9.862 1.00 92.38 257 ILE A CA 1
ATOM 2123 C C . ILE A 1 257 ? -17.580 -2.804 8.444 1.00 92.38 257 ILE A C 1
ATOM 2125 O O . ILE A 1 257 ? -18.250 -3.195 7.485 1.00 92.38 257 ILE A O 1
ATOM 2129 N N . GLY A 1 258 ? -16.364 -2.289 8.316 1.00 91.38 258 GLY A N 1
ATOM 2130 C CA . GLY A 1 258 ? -15.603 -2.368 7.080 1.00 91.38 258 GLY A CA 1
ATOM 2131 C C . GLY A 1 258 ? -14.948 -3.736 6.977 1.00 91.38 258 GLY A C 1
ATOM 2132 O O . GLY A 1 258 ? -14.091 -4.070 7.789 1.00 91.38 258 GLY A O 1
ATOM 2133 N N . LEU A 1 259 ? -15.341 -4.524 5.982 1.00 90.25 259 LEU A N 1
ATOM 2134 C CA . LEU A 1 259 ? -14.635 -5.725 5.544 1.00 90.25 259 LEU A CA 1
ATOM 2135 C C . LEU A 1 259 ? -13.813 -5.385 4.295 1.00 90.25 259 LEU A C 1
ATOM 2137 O O . LEU A 1 259 ? -14.155 -4.459 3.561 1.00 90.25 259 LEU A O 1
ATOM 2141 N N . LYS A 1 260 ? -12.803 -6.200 3.978 1.00 84.31 260 LYS A N 1
ATOM 2142 C CA . LYS A 1 260 ? -11.888 -5.984 2.830 1.00 84.31 260 LYS A CA 1
ATOM 2143 C C . LYS A 1 260 ? -12.574 -5.655 1.490 1.00 84.31 260 LYS A C 1
ATOM 2145 O O . LYS A 1 260 ? -12.009 -4.959 0.654 1.00 84.31 260 LYS A O 1
ATOM 2150 N N . ASN A 1 261 ? -13.794 -6.159 1.272 1.00 79.50 261 ASN A N 1
ATOM 2151 C CA . ASN A 1 261 ? -14.509 -6.030 -0.005 1.00 79.50 261 ASN A CA 1
ATOM 2152 C C . ASN A 1 261 ? -15.829 -5.246 0.083 1.00 79.50 261 ASN A C 1
ATOM 2154 O O . ASN A 1 261 ? -16.427 -4.940 -0.951 1.00 79.50 261 ASN A O 1
ATOM 2158 N N . LYS A 1 262 ? -16.343 -4.996 1.291 1.00 85.19 262 LYS A N 1
ATOM 2159 C CA . LYS A 1 262 ? -17.663 -4.391 1.510 1.00 85.19 262 LYS A CA 1
ATOM 2160 C C . LYS A 1 262 ? -17.760 -3.801 2.906 1.00 85.19 262 LYS A C 1
ATOM 2162 O O . LYS A 1 262 ? -17.090 -4.254 3.820 1.00 85.19 262 LYS A O 1
ATOM 2167 N N . GLU A 1 263 ? -18.674 -2.868 3.081 1.00 88.81 263 GLU A N 1
ATOM 2168 C CA . GLU A 1 263 ? -19.064 -2.364 4.391 1.00 88.81 263 GLU A CA 1
ATOM 2169 C C . GLU A 1 263 ? -20.465 -2.876 4.705 1.00 88.81 263 GLU A C 1
ATOM 2171 O O . GLU A 1 263 ? -21.320 -2.903 3.816 1.00 88.81 263 GLU A O 1
ATOM 2176 N N . ILE A 1 264 ? -20.687 -3.308 5.942 1.00 89.62 264 ILE A N 1
ATOM 2177 C CA . ILE A 1 264 ? -22.004 -3.703 6.437 1.00 89.62 264 ILE A CA 1
ATOM 2178 C C . ILE A 1 264 ? -22.377 -2.829 7.627 1.00 89.62 264 ILE A C 1
ATOM 2180 O O . ILE A 1 264 ? -21.529 -2.478 8.451 1.00 89.62 264 ILE A O 1
ATOM 2184 N N . ILE A 1 265 ? -23.652 -2.475 7.692 1.00 89.12 265 ILE A N 1
ATOM 2185 C CA . ILE A 1 265 ? -24.247 -1.817 8.846 1.00 89.12 265 ILE A CA 1
ATOM 2186 C C . ILE A 1 265 ? -24.928 -2.902 9.663 1.00 89.12 265 ILE A C 1
ATOM 2188 O O . ILE A 1 265 ? -25.497 -3.817 9.087 1.00 89.12 265 ILE A O 1
ATOM 2192 N N . VAL A 1 266 ? -24.808 -2.850 10.985 1.00 89.12 266 VAL A N 1
ATOM 2193 C CA . VAL A 1 266 ? -25.441 -3.830 11.867 1.00 89.12 266 VAL A CA 1
ATOM 2194 C C . VAL A 1 266 ? -26.233 -3.101 12.941 1.00 89.12 266 VAL A C 1
ATOM 2196 O O . VAL A 1 266 ? -25.711 -2.226 13.636 1.00 89.12 266 VAL A O 1
ATOM 2199 N N . ASN A 1 267 ? -27.502 -3.465 13.073 1.00 87.44 267 ASN A N 1
ATOM 2200 C CA . ASN A 1 267 ? -28.405 -2.933 14.083 1.00 87.44 267 ASN A CA 1
ATOM 2201 C C . ASN A 1 267 ? -27.858 -3.214 15.491 1.00 87.44 267 ASN A C 1
ATOM 2203 O O . ASN A 1 267 ? -27.498 -4.346 15.829 1.00 87.44 267 ASN A O 1
ATOM 2207 N N . GLN A 1 268 ? -27.816 -2.174 16.326 1.00 85.94 268 GLN A N 1
ATOM 2208 C CA . GLN A 1 268 ? -27.183 -2.249 17.639 1.00 85.94 268 GLN A CA 1
ATOM 2209 C C . GLN A 1 268 ? -27.938 -3.075 18.690 1.00 85.94 268 GLN A C 1
ATOM 2211 O O . GLN A 1 268 ? -27.373 -3.395 19.731 1.00 85.94 268 GLN A O 1
ATOM 2216 N N . PHE A 1 269 ? -29.202 -3.423 18.457 1.00 85.38 269 PHE A N 1
ATOM 2217 C CA . PHE A 1 269 ? -30.026 -4.164 19.410 1.00 85.38 269 PHE A CA 1
ATOM 2218 C C . PHE A 1 269 ? -30.117 -5.644 19.070 1.00 85.38 269 PHE A C 1
ATOM 2220 O O . PHE A 1 269 ? -29.985 -6.477 19.967 1.00 85.38 269 PHE A O 1
ATOM 2227 N N . ASN A 1 270 ? -30.354 -5.982 17.803 1.00 83.31 270 ASN A N 1
ATOM 2228 C CA . ASN A 1 270 ? -30.655 -7.356 17.396 1.00 83.31 270 ASN A CA 1
ATOM 2229 C C . ASN A 1 270 ? -29.557 -8.014 16.538 1.00 83.31 270 ASN A C 1
ATOM 2231 O O . ASN A 1 270 ? -29.549 -9.242 16.420 1.00 83.31 270 ASN A O 1
ATOM 2235 N N . GLY A 1 271 ? -28.615 -7.234 16.000 1.00 82.81 271 GLY A N 1
ATOM 2236 C CA . GLY A 1 271 ? -27.542 -7.730 15.144 1.00 82.81 271 GLY A CA 1
ATOM 2237 C C . GLY A 1 271 ? -27.953 -8.039 13.698 1.00 82.81 271 GLY A C 1
ATOM 2238 O O . GLY A 1 271 ? -27.216 -8.756 13.024 1.00 82.81 271 GLY A O 1
ATOM 2239 N N . GLU A 1 272 ? -29.107 -7.552 13.225 1.00 85.62 272 GLU A N 1
ATOM 2240 C CA . GLU A 1 272 ? -29.519 -7.634 11.812 1.00 85.62 272 GLU A CA 1
ATOM 2241 C C . GLU A 1 272 ? -28.653 -6.705 10.928 1.00 85.62 272 GLU A C 1
ATOM 2243 O O . GLU A 1 272 ? -28.218 -5.649 11.396 1.00 85.62 272 GLU A O 1
ATOM 2248 N N . ILE A 1 273 ? -28.381 -7.121 9.679 1.00 84.94 273 ILE A N 1
ATOM 2249 C CA . ILE A 1 273 ? -27.620 -6.367 8.654 1.00 84.94 273 ILE A CA 1
ATOM 2250 C C . ILE A 1 273 ? -28.572 -5.534 7.798 1.00 84.94 273 ILE A C 1
ATOM 2252 O O . ILE A 1 273 ? -29.577 -6.130 7.350 1.00 84.94 273 ILE A O 1
#

Sequence (273 aa):
MVLSIWRYCHLILALTSSFFLIIASITGLVLSFSPIKNELSDYHSNQLSEVFLSSLIENIYKNDKEIIEIKLDENEFIQVRSISNEGDMKSYYANALNGKAIGEIEKESRFFSTFRNIHRSLLLKKSGRLIIGIVSFILFLLSITGTILITKRQLSIKRFYSKVIFDDFYQFWHIINGRTFLLLIVIVSLSGTFLSLERFKFISTKKTLNHNINFDEIKLVPKRNYSNFEVFKNIKISEIEYVQFPFSNLIEDHFKIGLKNKEIIVNQFNGEI